Protein AF-A0A817M5Z5-F1 (afdb_monomer_lite)

pLDDT: mean 76.34, std 16.49, range [37.66, 98.06]

Structure (mmCIF, N/CA/C/O backbone):
data_AF-A0A817M5Z5-F1
#
_entry.id   AF-A0A817M5Z5-F1
#
loop_
_atom_site.group_PDB
_atom_site.id
_atom_site.type_symbol
_atom_site.label_atom_id
_atom_site.label_alt_id
_atom_site.label_comp_id
_atom_site.label_asym_id
_atom_site.label_entity_id
_atom_site.label_seq_id
_atom_site.pdbx_PDB_ins_code
_atom_site.Cartn_x
_atom_site.Cartn_y
_atom_site.Cartn_z
_atom_site.occupancy
_atom_site.B_iso_or_equiv
_atom_site.auth_seq_id
_atom_site.auth_comp_id
_atom_site.auth_asym_id
_atom_site.auth_atom_id
_atom_site.pdbx_PDB_model_num
ATOM 1 N N . ARG A 1 1 ? -30.442 0.282 46.470 1.00 46.88 1 ARG A N 1
ATOM 2 C CA . ARG A 1 1 ? -30.734 0.603 45.048 1.00 46.88 1 ARG A CA 1
ATOM 3 C C . ARG A 1 1 ? -30.190 -0.556 44.209 1.00 46.88 1 ARG A C 1
ATOM 5 O O . ARG A 1 1 ? -28.981 -0.644 44.046 1.00 46.88 1 ARG A O 1
ATOM 12 N N . LEU A 1 2 ? -31.039 -1.507 43.809 1.00 37.66 2 LEU A N 1
ATOM 13 C CA . LEU A 1 2 ? -30.636 -2.674 43.011 1.00 37.66 2 LEU A CA 1
ATOM 14 C C . LEU A 1 2 ? -30.175 -2.191 41.628 1.00 37.66 2 LEU A C 1
ATOM 16 O O . LEU A 1 2 ? -30.988 -1.709 40.842 1.00 37.66 2 LEU A O 1
ATOM 20 N N . ARG A 1 3 ? -28.869 -2.262 41.347 1.00 48.88 3 ARG A N 1
ATOM 21 C CA . ARG A 1 3 ? -28.352 -2.073 39.987 1.00 48.88 3 ARG A CA 1
ATOM 22 C C . ARG A 1 3 ? -28.732 -3.321 39.191 1.00 48.88 3 ARG A C 1
ATOM 24 O O . ARG A 1 3 ? -28.234 -4.402 39.485 1.00 48.88 3 ARG A O 1
ATOM 31 N N . ARG A 1 4 ? -29.630 -3.183 38.211 1.00 51.34 4 ARG A N 1
ATOM 32 C CA . ARG A 1 4 ? -29.851 -4.226 37.199 1.00 51.34 4 ARG A CA 1
ATOM 33 C C . ARG A 1 4 ? -28.530 -4.433 36.456 1.00 51.34 4 ARG A C 1
ATOM 35 O O . ARG A 1 4 ? -28.066 -3.508 35.796 1.00 51.34 4 ARG A O 1
ATOM 42 N N . GLN A 1 5 ? -27.931 -5.617 36.573 1.00 50.34 5 GLN A N 1
ATOM 43 C CA . GLN A 1 5 ? -26.880 -6.033 35.650 1.00 50.34 5 GLN A CA 1
ATOM 44 C C . GLN A 1 5 ? -27.529 -6.292 34.293 1.00 50.34 5 GLN A C 1
ATOM 46 O O . GLN A 1 5 ? -28.352 -7.192 34.146 1.00 50.34 5 GLN A O 1
ATOM 51 N N . VAL A 1 6 ? -27.196 -5.456 33.317 1.00 56.53 6 VAL A N 1
ATOM 52 C CA . VAL A 1 6 ? -27.551 -5.680 31.918 1.00 56.53 6 VAL A CA 1
ATOM 53 C C . VAL A 1 6 ? -26.388 -6.459 31.308 1.00 56.53 6 VAL A C 1
ATOM 55 O O . VAL A 1 6 ? -25.258 -5.982 31.342 1.00 56.53 6 VAL A O 1
ATOM 58 N N . SER A 1 7 ? -26.640 -7.670 30.807 1.00 59.28 7 SER A N 1
ATOM 59 C CA . SER A 1 7 ? -25.596 -8.554 30.262 1.00 59.28 7 SER A CA 1
ATOM 60 C C . SER A 1 7 ? -25.058 -8.095 28.903 1.00 59.28 7 SER A C 1
ATOM 62 O O . SER A 1 7 ? -23.945 -8.456 28.534 1.00 59.28 7 SER A O 1
ATOM 64 N N . SER A 1 8 ? -25.823 -7.291 28.155 1.00 57.22 8 SER A N 1
ATOM 65 C CA . SER A 1 8 ? -25.361 -6.626 26.933 1.00 57.22 8 SER A CA 1
ATOM 66 C C . SER A 1 8 ? -26.177 -5.364 26.642 1.00 57.22 8 SER A C 1
ATOM 68 O O . SER A 1 8 ? -27.396 -5.349 26.809 1.00 57.22 8 SER A O 1
ATOM 70 N N . ILE A 1 9 ? -25.505 -4.299 26.202 1.00 62.78 9 ILE A N 1
ATOM 71 C CA . ILE A 1 9 ? -26.133 -3.065 25.717 1.00 62.78 9 ILE A CA 1
ATOM 72 C C . ILE A 1 9 ? -25.816 -2.967 24.227 1.00 62.78 9 ILE A C 1
ATOM 74 O O . ILE A 1 9 ? -24.649 -2.948 23.844 1.00 62.78 9 ILE A O 1
ATOM 78 N N . ARG A 1 10 ? -26.853 -2.913 23.386 1.00 64.00 10 ARG A N 1
ATOM 79 C CA . ARG A 1 10 ? -26.709 -2.583 21.965 1.00 64.00 10 ARG A CA 1
ATOM 80 C C . ARG A 1 10 ? -27.027 -1.106 21.783 1.00 64.00 10 ARG A C 1
ATOM 82 O O . ARG A 1 10 ? -28.152 -0.689 22.043 1.00 64.00 10 ARG A O 1
ATOM 89 N N . LEU A 1 11 ? -26.037 -0.337 21.347 1.00 62.75 11 LEU A N 1
ATOM 90 C CA . LEU A 1 11 ? -26.212 1.051 20.942 1.00 62.75 11 LEU A CA 1
ATOM 91 C C . LEU A 1 11 ? -26.275 1.092 19.416 1.00 62.75 11 LEU A C 1
ATOM 93 O O . LEU A 1 11 ? -25.299 0.738 18.759 1.00 62.75 11 LEU A O 1
ATOM 97 N N . ASN A 1 12 ? -27.418 1.502 18.870 1.00 67.00 12 ASN A N 1
ATOM 98 C CA . ASN A 1 12 ? -27.540 1.816 17.452 1.00 67.00 12 ASN A CA 1
ATOM 99 C C . ASN A 1 12 ? -27.464 3.337 17.297 1.00 67.00 12 ASN A C 1
ATOM 101 O O . ASN A 1 12 ? -28.313 4.041 17.844 1.00 67.00 12 ASN A O 1
ATOM 105 N N . ILE A 1 13 ? -26.436 3.831 16.608 1.00 65.69 13 ILE A N 1
ATOM 106 C CA . ILE A 1 13 ? -26.298 5.251 16.279 1.00 65.69 13 ILE A CA 1
ATOM 107 C C . ILE A 1 13 ? -26.567 5.373 14.793 1.00 65.69 13 ILE A C 1
ATOM 109 O O . ILE A 1 13 ? -25.792 4.879 13.980 1.00 65.69 13 ILE A O 1
ATOM 113 N N . GLU A 1 14 ? -27.663 6.035 14.456 1.00 68.31 14 GLU A N 1
ATOM 114 C CA . GLU A 1 14 ? -28.016 6.300 13.077 1.00 68.31 14 GLU A CA 1
ATOM 115 C C . GLU A 1 14 ? -27.810 7.784 12.773 1.00 68.31 14 GLU A C 1
ATOM 117 O O . GLU A 1 14 ? -28.387 8.647 13.434 1.00 68.31 14 GLU A O 1
ATOM 122 N N . LEU A 1 15 ? -26.962 8.076 11.788 1.00 65.81 15 LEU A N 1
ATOM 123 C CA . LEU A 1 15 ? -26.730 9.430 11.294 1.00 65.81 15 LEU A CA 1
ATOM 124 C C . LEU A 1 15 ? -27.515 9.583 9.988 1.00 65.81 15 LEU A C 1
ATOM 126 O O . LEU A 1 15 ? -27.155 8.978 8.980 1.00 65.81 15 LEU A O 1
ATOM 130 N N . ARG A 1 16 ? -28.605 10.356 10.010 1.00 61.72 16 ARG A N 1
ATOM 131 C CA . ARG A 1 16 ? -29.420 10.666 8.824 1.00 61.72 16 ARG A CA 1
ATOM 132 C C . ARG A 1 16 ? -29.384 12.160 8.534 1.00 61.72 16 ARG A C 1
ATOM 134 O O . ARG A 1 16 ? -29.329 12.963 9.462 1.00 61.72 16 ARG A O 1
ATOM 141 N N . ASP A 1 17 ? -29.486 12.508 7.256 1.00 59.81 17 ASP A N 1
ATOM 142 C CA . ASP A 1 17 ? -30.021 13.811 6.863 1.00 59.81 17 ASP A CA 1
ATOM 143 C C . ASP A 1 17 ? -31.552 13.721 6.991 1.00 59.81 17 ASP A C 1
ATOM 145 O O . ASP A 1 17 ? -32.159 12.758 6.507 1.00 59.81 17 ASP A O 1
ATOM 149 N N . GLU A 1 18 ? -32.188 14.632 7.727 1.00 50.38 18 GLU A N 1
ATOM 150 C CA . GLU A 1 18 ? -33.638 14.555 7.934 1.00 50.38 18 GLU A CA 1
ATOM 151 C C . GLU A 1 18 ? -34.394 14.800 6.611 1.00 50.38 18 GLU A C 1
ATOM 153 O O . GLU A 1 18 ? -34.016 15.679 5.829 1.00 50.38 18 GLU A O 1
ATOM 158 N N . PRO A 1 19 ? -35.491 14.065 6.335 1.00 43.16 19 PRO A N 1
ATOM 159 C CA . PRO A 1 19 ? -36.305 14.312 5.151 1.00 43.16 19 PRO A CA 1
ATOM 160 C C . PRO A 1 19 ? -36.926 15.714 5.218 1.00 43.16 19 PRO A C 1
ATOM 162 O O . PRO A 1 19 ? -37.715 16.032 6.108 1.00 43.16 19 PRO A O 1
ATOM 165 N N . ARG A 1 20 ? -36.565 16.567 4.253 1.00 55.12 20 ARG A N 1
ATOM 166 C CA . ARG A 1 20 ? -37.012 17.964 4.182 1.00 55.12 20 ARG A CA 1
ATOM 167 C C . ARG A 1 20 ? -38.493 18.055 3.826 1.00 55.12 20 ARG A C 1
ATOM 169 O O . ARG A 1 20 ? -38.925 17.523 2.808 1.00 55.12 20 ARG A O 1
ATOM 176 N N . THR A 1 21 ? -39.250 18.819 4.607 1.00 46.00 21 THR A N 1
ATOM 177 C CA . THR A 1 21 ? -40.652 19.157 4.308 1.00 46.00 21 THR A CA 1
ATOM 178 C C . THR A 1 21 ? -40.819 20.510 3.604 1.00 46.00 21 THR A C 1
ATOM 180 O O . THR A 1 21 ? -41.930 20.841 3.198 1.00 46.00 21 THR A O 1
ATOM 183 N N . SER A 1 22 ? -39.753 21.295 3.396 1.00 47.03 22 SER A N 1
ATOM 184 C CA . SER A 1 22 ? -39.837 22.572 2.673 1.00 47.03 22 SER A CA 1
ATOM 185 C C . SER A 1 22 ? -38.520 22.982 1.999 1.00 47.03 22 SER A C 1
ATOM 187 O O . SER A 1 22 ? -37.420 22.756 2.500 1.00 47.03 22 SER A O 1
ATOM 189 N N . SER A 1 23 ? -38.643 23.585 0.817 1.00 49.09 23 SER A N 1
ATOM 190 C CA . SER A 1 23 ? -37.566 23.890 -0.133 1.00 49.09 23 SER A CA 1
ATOM 191 C C . SER A 1 23 ? -36.767 25.169 0.171 1.00 49.09 23 SER A C 1
ATOM 193 O O . SER A 1 23 ? -36.139 25.710 -0.736 1.00 49.09 23 SER A O 1
ATOM 195 N N . THR A 1 24 ? -36.800 25.701 1.399 1.00 46.78 24 THR A N 1
ATOM 196 C CA . THR A 1 24 ? -36.289 27.059 1.693 1.00 46.78 24 THR A CA 1
ATOM 197 C C . THR A 1 24 ? -35.218 27.165 2.784 1.00 46.78 24 THR A C 1
ATOM 199 O O . THR A 1 24 ? -34.756 28.272 3.049 1.00 46.78 24 THR A O 1
ATOM 202 N N . SER A 1 25 ? -34.734 26.070 3.379 1.00 46.16 25 SER A N 1
ATOM 203 C CA . SER A 1 25 ? -33.581 26.130 4.293 1.00 46.16 25 SER A CA 1
ATOM 204 C C . SER A 1 25 ? -32.257 25.882 3.551 1.00 46.16 25 SER A C 1
ATOM 206 O O . SER A 1 25 ? -31.923 24.767 3.149 1.00 46.16 25 SER A O 1
ATOM 208 N N . SER A 1 26 ? -31.459 26.941 3.381 1.00 45.41 26 SER A N 1
ATOM 209 C CA . SER A 1 26 ? -30.106 26.886 2.796 1.00 45.41 26 SER A CA 1
ATOM 210 C C . SER A 1 26 ? -29.028 26.343 3.752 1.00 45.41 26 SER A C 1
ATOM 212 O O . SER A 1 26 ? -27.854 26.323 3.400 1.00 45.41 26 SER A O 1
ATOM 214 N N . GLY A 1 27 ? -29.403 25.879 4.948 1.00 50.03 27 GLY A N 1
ATOM 215 C CA . GLY A 1 27 ? -28.490 25.392 5.989 1.00 50.03 27 GLY A CA 1
ATOM 216 C C . GLY A 1 27 ? -28.560 23.881 6.203 1.00 50.03 27 GLY A C 1
ATOM 217 O O . GLY A 1 27 ? -28.777 23.440 7.326 1.00 50.03 27 GLY A O 1
ATOM 218 N N . GLY A 1 28 ? -28.452 23.086 5.135 1.00 51.12 28 GLY A N 1
ATOM 219 C CA . GLY A 1 28 ? -28.337 21.630 5.273 1.00 51.12 28 GLY A CA 1
ATOM 220 C C . GLY A 1 28 ? -27.013 21.242 5.924 1.00 51.12 28 GLY A C 1
ATOM 221 O O . GLY A 1 28 ? -25.997 21.897 5.683 1.00 51.12 28 GLY A O 1
ATOM 222 N N . VAL A 1 29 ? -27.008 20.166 6.712 1.00 57.09 29 VAL A N 1
ATOM 223 C CA . VAL A 1 29 ? -25.746 19.517 7.063 1.00 57.09 29 VAL A CA 1
ATOM 224 C C . VAL A 1 29 ? -25.160 18.985 5.757 1.00 57.09 29 VAL A C 1
ATOM 226 O O . VAL A 1 29 ? -25.726 18.087 5.142 1.00 57.09 29 VAL A O 1
ATOM 229 N N . LEU A 1 30 ? -24.063 19.584 5.291 1.00 68.38 30 LEU A N 1
ATOM 230 C CA . LEU A 1 30 ? -23.356 19.111 4.102 1.00 68.38 30 LEU A CA 1
ATOM 231 C C . LEU A 1 30 ? -23.035 17.623 4.288 1.00 68.38 30 LEU A C 1
ATOM 233 O O . LEU A 1 30 ? -22.528 17.242 5.342 1.00 68.38 30 LEU A O 1
ATOM 237 N N . GLY A 1 31 ? -23.304 16.784 3.282 1.00 68.50 31 GLY A N 1
ATOM 238 C CA . GLY A 1 31 ? -22.998 15.346 3.342 1.00 68.50 31 GLY A CA 1
ATOM 239 C C . GLY A 1 31 ? -21.538 15.060 3.723 1.00 68.50 31 GLY A C 1
ATOM 240 O O . GLY A 1 31 ? -21.246 14.077 4.398 1.00 68.50 31 GLY A O 1
ATOM 241 N N . GLU A 1 32 ? -20.637 15.990 3.405 1.00 74.50 32 GLU A N 1
ATOM 242 C CA . GLU A 1 32 ? -19.244 15.997 3.847 1.00 74.50 32 GLU A CA 1
ATOM 243 C C . GLU A 1 32 ? -19.086 16.033 5.381 1.00 74.50 32 GLU A C 1
ATOM 245 O O . GLU A 1 32 ? -18.251 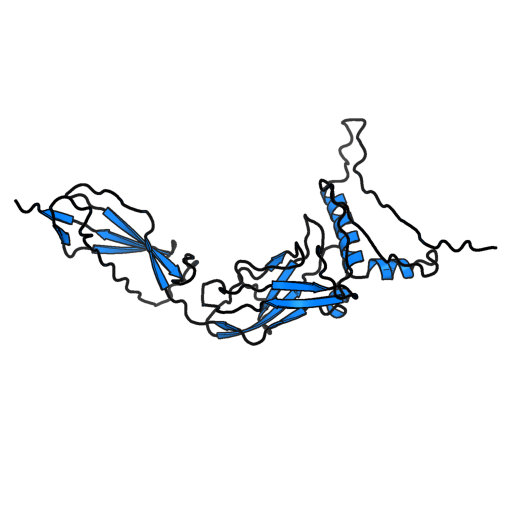15.318 5.929 1.00 74.50 32 GLU A O 1
ATOM 250 N N . LEU A 1 33 ? -19.907 16.803 6.107 1.00 80.50 33 LEU A N 1
ATOM 251 C CA . LEU A 1 33 ? -19.874 16.834 7.573 1.00 80.50 33 LEU A CA 1
ATOM 252 C C . LEU A 1 33 ? -20.294 15.484 8.163 1.00 80.50 33 LEU A C 1
ATOM 254 O O . LEU A 1 33 ? -19.641 14.996 9.084 1.00 80.50 33 LEU A O 1
ATOM 258 N N . LEU A 1 34 ? -21.353 14.868 7.628 1.00 78.12 34 LEU A N 1
ATOM 259 C CA . LEU A 1 34 ? -21.798 13.542 8.070 1.00 78.12 34 LEU A CA 1
ATOM 260 C C . LEU A 1 34 ? -20.736 12.474 7.783 1.00 78.12 34 LEU A C 1
ATOM 262 O O . LEU A 1 34 ? -20.446 11.662 8.662 1.00 78.12 34 LEU A O 1
ATOM 266 N N . SER A 1 35 ? -20.103 12.525 6.606 1.00 79.56 35 SER A N 1
ATOM 267 C CA . SER A 1 35 ? -18.986 11.643 6.245 1.00 79.56 35 SER A CA 1
ATOM 268 C C . SER A 1 35 ? -17.794 11.820 7.196 1.00 79.56 35 SER A C 1
ATOM 270 O O . SER A 1 35 ? -17.275 10.845 7.742 1.00 79.56 35 SER A O 1
ATOM 272 N N . ASN A 1 36 ? -17.429 13.063 7.525 1.00 84.00 36 ASN A N 1
ATOM 273 C CA . ASN A 1 36 ? -16.355 13.361 8.475 1.00 84.00 36 ASN A CA 1
ATOM 274 C C . ASN A 1 36 ? -16.664 12.877 9.903 1.00 84.00 36 ASN A C 1
ATOM 276 O O . ASN A 1 36 ? -15.773 12.365 10.587 1.00 84.00 36 ASN A O 1
ATOM 280 N N . ILE A 1 37 ? -17.914 12.998 10.363 1.00 84.62 37 ILE A N 1
ATOM 281 C CA . ILE A 1 37 ? -18.341 12.468 11.668 1.00 84.62 37 ILE A CA 1
ATOM 282 C C . ILE A 1 37 ? -18.259 10.938 11.672 1.00 84.62 37 ILE A C 1
ATOM 284 O O . ILE A 1 37 ? -17.679 10.368 12.599 1.00 84.62 37 ILE A O 1
ATOM 288 N N . ALA A 1 38 ? -18.794 10.277 10.642 1.00 84.69 38 ALA A N 1
ATOM 289 C CA . ALA A 1 38 ? -18.752 8.823 10.516 1.00 84.69 38 ALA A CA 1
ATOM 290 C C . ALA A 1 38 ? -17.306 8.304 10.497 1.00 84.69 38 ALA A C 1
ATOM 292 O O . ALA A 1 38 ? -16.957 7.429 11.291 1.00 84.69 38 ALA A O 1
ATOM 293 N N . SER A 1 39 ? -16.448 8.914 9.673 1.00 88.81 39 SER A N 1
ATOM 294 C CA . SER A 1 39 ? -15.012 8.627 9.603 1.00 88.81 39 SER A CA 1
ATOM 295 C C . SER A 1 39 ? -14.344 8.790 10.971 1.00 88.81 39 SER A C 1
ATOM 297 O O . SER A 1 39 ? -13.701 7.864 11.457 1.00 88.81 39 SER A O 1
ATOM 299 N N . SER A 1 40 ? -14.585 9.902 11.673 1.00 89.94 40 SER A N 1
ATOM 300 C CA . SER A 1 40 ? -14.031 10.141 13.014 1.00 89.94 40 SER A CA 1
ATOM 301 C C . SER A 1 40 ? -14.448 9.070 14.034 1.00 89.94 40 SER A C 1
ATOM 303 O O . SER A 1 40 ? -13.607 8.584 14.793 1.00 89.94 40 SER A O 1
ATOM 305 N N . ILE A 1 41 ? -15.720 8.652 14.047 1.00 89.06 41 ILE A N 1
ATOM 306 C CA . ILE A 1 41 ? -16.212 7.598 14.952 1.00 89.06 41 ILE A CA 1
ATOM 307 C C . ILE A 1 41 ? -15.561 6.250 14.621 1.00 89.06 41 ILE A C 1
ATOM 309 O O . ILE A 1 41 ? -15.042 5.586 15.523 1.00 89.06 41 ILE A O 1
ATOM 313 N N . ILE A 1 42 ? -15.556 5.863 13.341 1.00 91.38 42 ILE A N 1
ATOM 314 C CA . ILE A 1 42 ? -14.964 4.608 12.856 1.00 91.38 42 ILE A CA 1
ATOM 315 C C . ILE A 1 42 ? -13.473 4.561 13.201 1.00 91.38 42 ILE A C 1
ATOM 317 O O . ILE A 1 42 ? -13.017 3.613 13.842 1.00 91.38 42 ILE A O 1
ATOM 321 N N . ASN A 1 43 ? -12.729 5.619 12.882 1.00 93.06 43 ASN A N 1
ATOM 322 C CA . ASN A 1 43 ? -11.291 5.687 13.125 1.00 93.06 43 ASN A CA 1
ATOM 323 C C . ASN A 1 43 ? -10.973 5.674 14.632 1.00 93.06 43 ASN A C 1
ATOM 325 O O . ASN A 1 43 ? -10.046 4.992 15.072 1.00 93.06 43 ASN A O 1
ATOM 329 N N . ARG A 1 44 ? -11.763 6.360 15.472 1.00 91.56 44 ARG A N 1
ATOM 330 C CA . ARG A 1 44 ? -11.605 6.312 16.940 1.00 91.56 44 ARG A CA 1
ATOM 331 C C . ARG A 1 44 ? -11.893 4.935 17.524 1.00 91.56 44 ARG A C 1
ATOM 333 O O . ARG A 1 44 ? -11.242 4.547 18.491 1.00 91.56 44 ARG A O 1
ATOM 340 N N . TYR A 1 45 ? -12.856 4.204 16.967 1.00 91.75 45 TYR A N 1
ATOM 341 C CA . TYR A 1 45 ? -13.103 2.823 17.368 1.00 91.75 45 TYR A CA 1
ATOM 342 C C . TYR A 1 45 ? -11.928 1.922 16.976 1.00 91.75 45 TYR A C 1
ATOM 344 O O . TYR A 1 45 ? -11.394 1.219 17.830 1.00 91.75 45 TYR A O 1
ATOM 352 N N . GLN A 1 46 ? -11.482 1.987 15.717 1.00 92.31 46 GLN A N 1
ATOM 353 C CA . GLN A 1 46 ? -10.407 1.142 15.174 1.00 92.31 46 GLN A CA 1
ATOM 354 C C . GLN A 1 46 ? -9.044 1.379 15.848 1.00 92.31 46 GLN A C 1
ATOM 356 O O . GLN A 1 46 ? -8.157 0.530 15.780 1.00 92.31 46 GLN A O 1
ATOM 361 N N . THR A 1 47 ? -8.892 2.504 16.549 1.00 91.44 47 THR A N 1
ATOM 362 C CA . THR A 1 47 ? -7.691 2.878 17.313 1.00 91.44 47 THR A CA 1
ATOM 363 C C . THR A 1 47 ? -7.798 2.600 18.816 1.00 91.44 47 THR A C 1
ATOM 365 O O . THR A 1 47 ? -6.859 2.873 19.559 1.00 91.44 47 THR A O 1
ATOM 368 N N . GLY A 1 48 ? -8.943 2.125 19.320 1.00 89.31 48 GLY A N 1
ATOM 369 C CA . GLY A 1 48 ? -9.162 1.946 20.763 1.00 89.31 48 GLY A CA 1
ATOM 370 C C . GLY A 1 48 ? -9.434 3.250 21.538 1.00 89.31 48 GLY A C 1
ATOM 371 O O . GLY A 1 48 ? -9.703 3.230 22.746 1.00 89.31 48 GLY A O 1
ATOM 372 N N . GLN A 1 49 ? -9.372 4.410 20.873 1.00 89.94 49 GLN A N 1
ATOM 373 C CA . GLN A 1 49 ? -9.570 5.716 21.511 1.00 89.94 49 GLN A CA 1
ATOM 374 C C . GLN A 1 49 ? -11.015 5.928 21.945 1.00 89.94 49 GLN A C 1
ATOM 376 O O . GLN A 1 49 ? -11.255 6.547 22.982 1.00 89.94 49 GLN A O 1
ATOM 381 N N . LEU A 1 50 ? -11.977 5.396 21.188 1.00 89.19 50 LEU A N 1
ATOM 382 C CA . LEU A 1 50 ? -13.388 5.464 21.555 1.00 89.19 50 LEU A CA 1
ATOM 383 C C . LEU A 1 50 ? -13.643 4.719 22.869 1.00 89.19 50 LEU A C 1
ATOM 385 O O . LEU A 1 50 ? -14.306 5.248 23.752 1.00 89.19 50 LEU A O 1
ATOM 389 N N . GLN A 1 51 ? -13.071 3.527 23.027 1.00 87.94 51 GLN A N 1
ATOM 390 C CA . GLN A 1 51 ? -13.176 2.691 24.222 1.00 87.94 51 GLN A CA 1
ATOM 391 C C . GLN A 1 51 ? -12.523 3.380 25.421 1.00 87.94 51 GLN A C 1
ATOM 393 O O . GLN A 1 51 ? -13.090 3.397 26.513 1.00 87.94 51 GLN A O 1
ATOM 398 N N . THR A 1 52 ? -11.361 4.000 25.204 1.00 87.19 52 THR A N 1
ATOM 399 C CA . THR A 1 52 ? -10.655 4.776 26.232 1.00 87.19 52 THR A CA 1
ATOM 400 C C . THR A 1 52 ? -11.491 5.970 26.697 1.00 87.19 52 THR A C 1
ATOM 402 O O . THR A 1 52 ? -11.696 6.150 27.897 1.00 87.19 52 THR A O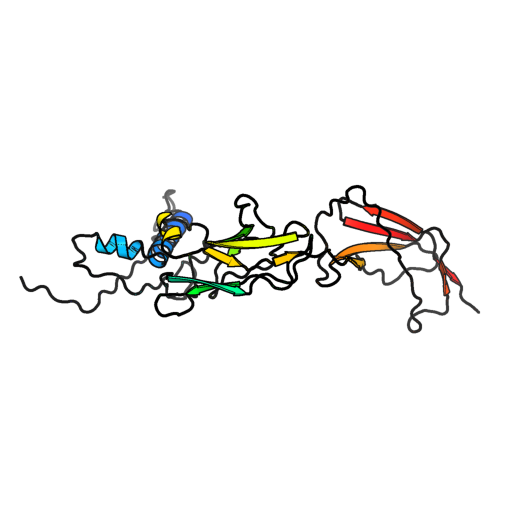 1
ATOM 405 N N . ALA A 1 53 ? -12.035 6.751 25.758 1.00 87.19 53 ALA A N 1
ATOM 406 C CA . ALA A 1 53 ? -12.910 7.880 26.066 1.00 87.19 53 ALA A CA 1
ATOM 407 C C . ALA A 1 53 ? -14.204 7.430 26.762 1.00 87.19 53 ALA A C 1
ATOM 409 O O . ALA A 1 53 ? -14.649 8.064 27.714 1.00 87.19 53 ALA A O 1
ATOM 410 N N . TRP A 1 54 ? -14.780 6.305 26.332 1.00 86.50 54 TRP A N 1
ATOM 411 C CA . TRP A 1 54 ? -15.986 5.726 26.919 1.00 86.50 54 TRP A CA 1
ATOM 412 C C . TRP A 1 54 ? -15.776 5.292 28.373 1.00 86.50 54 TRP A C 1
ATOM 414 O O . TRP A 1 54 ? -16.618 5.548 29.235 1.00 86.50 54 TRP A O 1
ATOM 424 N N . LYS A 1 55 ? -14.629 4.674 28.669 1.00 85.06 55 LYS A N 1
ATOM 425 C CA . LYS A 1 55 ? -14.262 4.269 30.030 1.00 85.06 55 LYS A CA 1
ATOM 426 C C . LYS A 1 55 ? -14.078 5.467 30.967 1.00 85.06 55 LYS A C 1
ATOM 428 O O . LYS A 1 55 ? -14.358 5.357 32.154 1.00 85.06 55 LYS A O 1
ATOM 433 N N . ALA A 1 56 ? -13.652 6.617 30.443 1.00 85.81 56 ALA A N 1
ATOM 434 C CA . ALA A 1 56 ? -13.498 7.843 31.227 1.00 85.81 56 ALA A CA 1
ATOM 435 C C . ALA A 1 56 ? -14.837 8.509 31.614 1.00 85.81 56 ALA A C 1
ATOM 437 O O . ALA A 1 56 ? -14.855 9.420 32.442 1.00 85.81 56 ALA A O 1
ATOM 438 N N . LEU A 1 57 ? -15.969 8.081 31.041 1.00 85.00 57 LEU A N 1
ATOM 439 C CA . LEU A 1 57 ? -17.285 8.604 31.400 1.00 85.00 57 LEU A CA 1
ATOM 440 C C . LEU A 1 57 ? -17.771 7.982 32.719 1.00 85.00 57 LEU A C 1
ATOM 442 O O . LEU A 1 57 ? -18.049 6.789 32.790 1.00 85.00 57 LEU A O 1
ATOM 446 N N . ASN A 1 58 ? -18.008 8.809 33.742 1.00 76.38 58 ASN A N 1
ATOM 447 C CA . ASN A 1 58 ? -18.485 8.377 35.072 1.00 76.38 58 ASN A CA 1
ATOM 448 C C . ASN A 1 58 ? -19.809 7.579 35.070 1.00 76.38 58 ASN A C 1
ATOM 450 O O . ASN A 1 58 ? -20.188 6.991 36.082 1.00 76.38 58 ASN A O 1
ATOM 454 N N . LEU A 1 59 ? -20.538 7.577 33.953 1.00 75.62 59 LEU A N 1
ATOM 455 C CA . LEU A 1 59 ? -21.850 6.947 33.805 1.00 75.62 59 LEU A CA 1
ATOM 456 C C . LEU A 1 59 ? -21.792 5.517 33.249 1.00 75.62 59 LEU A C 1
ATOM 458 O O . LEU A 1 59 ? -22.812 4.832 33.266 1.00 75.62 59 LEU A O 1
ATOM 462 N N . THR A 1 60 ? -20.639 5.057 32.755 1.00 70.25 60 THR A N 1
ATOM 463 C CA . THR A 1 60 ? -20.547 3.788 32.010 1.00 70.25 60 THR A CA 1
ATOM 464 C C . THR A 1 60 ? -20.252 2.585 32.898 1.00 70.25 60 THR A C 1
ATOM 466 O O . THR A 1 60 ? -20.451 1.453 32.467 1.00 70.25 60 THR A O 1
ATOM 469 N N . GLY A 1 61 ? -19.843 2.806 34.154 1.00 71.75 61 GLY A N 1
ATOM 470 C CA . GLY A 1 61 ? -19.597 1.731 35.121 1.00 71.75 61 GLY A CA 1
ATOM 471 C C . GLY A 1 61 ? -18.593 0.691 34.616 1.00 71.75 61 GLY A C 1
ATOM 472 O O . GLY A 1 61 ? -18.832 -0.498 34.796 1.00 71.75 61 GLY A O 1
ATOM 473 N N . ASP A 1 62 ? -17.534 1.148 33.936 1.00 74.06 62 ASP A N 1
ATOM 474 C CA . ASP A 1 62 ? -16.491 0.340 33.282 1.00 74.06 62 ASP A CA 1
ATOM 475 C C . ASP A 1 62 ? -16.950 -0.535 32.098 1.00 74.06 62 ASP A C 1
ATOM 477 O O . ASP A 1 62 ? -16.154 -1.294 31.542 1.00 74.06 62 ASP A O 1
ATOM 481 N N . ILE A 1 63 ? -18.204 -0.415 31.652 1.00 78.50 63 ILE A N 1
ATOM 482 C CA . ILE A 1 63 ? -18.689 -1.108 30.453 1.00 78.50 63 ILE A CA 1
ATOM 483 C C . ILE A 1 63 ? -18.085 -0.435 29.219 1.00 78.50 63 ILE A C 1
ATOM 485 O O . ILE A 1 63 ? -18.317 0.750 28.997 1.00 78.50 63 ILE A O 1
ATOM 489 N N . ILE A 1 64 ? -17.366 -1.198 28.392 1.00 81.25 64 ILE A N 1
ATOM 490 C CA . ILE A 1 64 ? -16.767 -0.732 27.133 1.00 81.25 64 ILE A CA 1
ATOM 491 C C . ILE A 1 64 ? -17.402 -1.429 25.919 1.00 81.25 64 ILE A C 1
ATOM 493 O O . ILE A 1 64 ? -17.786 -2.598 26.014 1.00 81.25 64 ILE A O 1
ATOM 497 N N . PRO A 1 65 ? -17.510 -0.752 24.762 1.00 78.50 65 PRO A N 1
ATOM 498 C CA . PRO A 1 65 ? -17.962 -1.393 23.533 1.00 78.50 65 PRO A CA 1
ATOM 499 C C . PRO A 1 65 ? -16.905 -2.389 23.026 1.00 78.50 65 PRO A C 1
ATOM 501 O O . PRO A 1 65 ? -15.770 -2.006 22.746 1.00 78.50 65 PRO A O 1
ATOM 504 N N . LEU A 1 66 ? -17.294 -3.664 22.905 1.00 81.25 66 LEU A N 1
ATOM 505 C CA . LEU A 1 66 ? -16.424 -4.766 22.453 1.00 81.25 66 LEU A CA 1
ATOM 506 C C . LEU A 1 66 ? -16.516 -5.043 20.944 1.00 81.25 66 LEU A C 1
ATOM 508 O O . LEU A 1 66 ? -15.625 -5.665 20.376 1.00 81.25 66 LEU A O 1
ATOM 512 N N . SER A 1 67 ? -17.605 -4.610 20.312 1.00 85.56 67 SER A N 1
ATOM 513 C CA . SER A 1 67 ? -17.888 -4.825 18.894 1.00 85.56 67 SER A CA 1
ATOM 514 C C . SER A 1 67 ? -18.649 -3.632 18.336 1.00 85.56 67 SER A C 1
ATOM 516 O O . SER A 1 67 ? -19.605 -3.171 18.967 1.00 85.56 67 SER A O 1
ATOM 518 N N . LEU A 1 68 ? -18.283 -3.182 17.141 1.00 86.75 68 LEU A N 1
ATOM 519 C CA . LEU A 1 68 ? -18.999 -2.147 16.411 1.00 86.75 68 LEU A CA 1
ATOM 520 C C . LEU A 1 68 ? -19.101 -2.565 14.948 1.00 86.75 68 LEU A C 1
ATOM 522 O O . LEU A 1 68 ? -18.111 -2.977 14.351 1.00 86.75 68 LEU A O 1
ATOM 526 N N . ASN A 1 69 ? -20.299 -2.440 14.388 1.00 88.00 69 ASN A N 1
ATOM 527 C CA . ASN A 1 69 ? -20.520 -2.566 12.956 1.00 88.00 69 ASN A CA 1
ATOM 528 C C . ASN A 1 69 ? -20.839 -1.176 12.415 1.00 88.00 69 ASN A C 1
ATOM 530 O O . ASN A 1 69 ? -21.583 -0.431 13.053 1.00 88.00 69 ASN 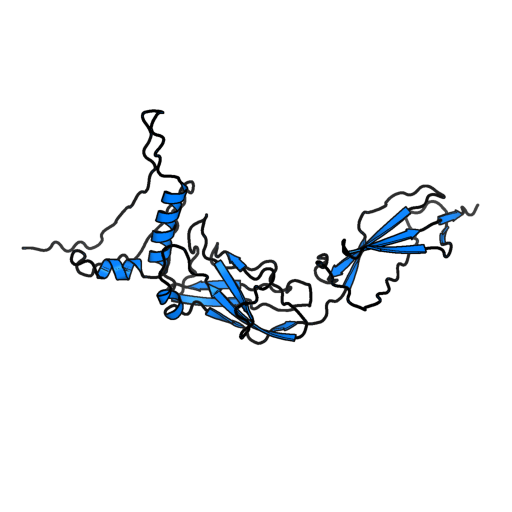A O 1
ATOM 534 N N . ALA A 1 70 ? -20.298 -0.846 11.251 1.00 85.19 70 ALA A N 1
ATOM 535 C CA . ALA A 1 70 ? -20.659 0.356 10.520 1.00 85.19 70 ALA A CA 1
ATOM 536 C C . ALA A 1 70 ? -21.447 -0.028 9.270 1.00 85.19 70 ALA A C 1
ATOM 538 O O . ALA A 1 70 ? -21.067 -0.945 8.545 1.00 85.19 70 ALA A O 1
ATOM 539 N N . GLN A 1 71 ? -22.534 0.692 9.029 1.00 85.38 71 GLN A N 1
ATOM 540 C CA . GLN A 1 71 ? -23.206 0.729 7.741 1.00 85.38 71 GLN A CA 1
ATOM 541 C C . GLN A 1 71 ? -23.015 2.144 7.201 1.00 85.38 71 GLN A C 1
ATOM 543 O O . GLN A 1 71 ? -23.422 3.110 7.848 1.00 85.38 71 GLN A O 1
ATOM 548 N N . GLU A 1 72 ? -22.321 2.273 6.076 1.00 77.12 72 GLU A N 1
ATOM 549 C CA . GLU A 1 72 ? -22.009 3.578 5.496 1.00 77.12 72 GLU A CA 1
ATOM 550 C C . GLU A 1 72 ? -23.139 4.086 4.595 1.00 77.12 72 GLU A C 1
ATOM 552 O O . GLU A 1 72 ? -23.924 3.287 4.078 1.00 77.12 72 GLU A O 1
ATOM 557 N N . PRO A 1 73 ? -23.253 5.412 4.392 1.00 69.19 73 PRO A N 1
ATOM 558 C CA . PRO A 1 73 ? -24.210 5.965 3.445 1.00 69.19 73 PRO A CA 1
ATOM 559 C C . PRO A 1 73 ? -24.055 5.309 2.071 1.00 69.19 73 PRO A C 1
ATOM 561 O O . PRO A 1 73 ? -22.941 5.136 1.585 1.00 69.19 73 PRO A O 1
ATOM 564 N N . PHE A 1 74 ? -25.179 4.955 1.446 1.00 67.69 74 PHE A N 1
ATOM 565 C CA . PHE A 1 74 ? -25.225 4.300 0.130 1.00 67.69 74 PHE A CA 1
ATOM 566 C C . PHE A 1 74 ? -24.613 2.886 0.074 1.00 67.69 74 PHE A C 1
ATOM 568 O O . PHE A 1 74 ? -24.584 2.287 -1.000 1.00 67.69 74 PHE A O 1
ATOM 575 N N . ASP A 1 75 ? -24.213 2.318 1.217 1.00 72.44 75 ASP A N 1
ATOM 576 C CA . ASP A 1 75 ? -23.805 0.923 1.370 1.00 72.44 75 ASP A CA 1
ATOM 577 C C . ASP A 1 75 ? -24.813 0.189 2.271 1.00 72.44 75 ASP A C 1
ATOM 579 O O . ASP A 1 75 ? -25.025 0.523 3.438 1.00 72.44 75 ASP A O 1
ATOM 583 N N . ASN A 1 76 ? -25.472 -0.837 1.731 1.00 76.38 76 ASN A N 1
ATOM 584 C CA . ASN A 1 76 ? -26.426 -1.647 2.498 1.00 76.38 76 ASN A CA 1
ATOM 585 C C . ASN A 1 76 ? -25.742 -2.748 3.324 1.00 76.38 76 ASN A C 1
ATOM 587 O O . ASN A 1 76 ? -26.416 -3.551 3.973 1.00 76.38 76 ASN A O 1
ATOM 591 N N . THR A 1 77 ? -24.411 -2.800 3.300 1.00 82.44 77 THR A N 1
ATOM 592 C CA . THR A 1 77 ? -23.621 -3.846 3.938 1.00 82.44 77 THR A CA 1
ATOM 593 C C . THR A 1 77 ? -23.167 -3.404 5.323 1.00 82.44 77 THR A C 1
ATOM 595 O O . THR A 1 77 ? -22.433 -2.431 5.490 1.00 82.44 77 THR A O 1
ATOM 598 N N . LEU A 1 78 ? -23.560 -4.164 6.346 1.00 86.06 78 LEU A N 1
ATOM 599 C CA . LEU A 1 78 ? -22.990 -4.024 7.684 1.00 86.06 78 LEU A CA 1
ATOM 600 C C . LEU A 1 78 ? -21.552 -4.550 7.682 1.00 86.06 78 LEU A C 1
ATOM 602 O O . LEU A 1 78 ? -21.318 -5.749 7.534 1.00 86.06 78 LEU A O 1
ATOM 606 N N . SER A 1 79 ? -20.598 -3.649 7.887 1.00 86.94 79 SER A N 1
ATOM 607 C CA . SER A 1 79 ? -19.174 -3.963 7.968 1.00 86.94 79 SER A CA 1
ATOM 608 C C . SER A 1 79 ? -18.733 -4.068 9.432 1.00 86.94 79 SER A C 1
ATOM 610 O O . SER A 1 79 ? -18.837 -3.074 10.159 1.00 86.94 79 SER A O 1
ATOM 612 N N . PRO A 1 80 ? -18.233 -5.225 9.901 1.00 90.00 80 PRO A N 1
ATOM 613 C CA . PRO A 1 80 ? -17.654 -5.324 11.235 1.00 90.00 80 PRO A CA 1
ATOM 614 C C . PRO A 1 80 ? -16.347 -4.534 11.311 1.00 90.00 80 PRO A C 1
ATOM 616 O O . PRO A 1 80 ? -15.498 -4.622 10.422 1.00 90.00 80 PRO A O 1
ATOM 619 N N . LEU A 1 81 ? -16.173 -3.768 12.386 1.00 91.56 81 LEU A N 1
ATOM 620 C CA . LEU A 1 81 ? -14.958 -3.003 12.642 1.00 91.56 81 LEU A CA 1
ATOM 621 C C . LEU A 1 81 ? -14.053 -3.751 13.625 1.00 91.56 81 LEU A C 1
ATOM 623 O O . LEU A 1 81 ? -14.513 -4.270 14.644 1.00 91.56 81 LEU A O 1
ATOM 627 N N . GLY A 1 82 ? -12.749 -3.746 13.347 1.00 91.69 82 GLY A N 1
ATOM 628 C CA . GLY A 1 82 ? -11.713 -4.295 14.226 1.00 91.69 82 GLY A CA 1
ATOM 629 C C . GLY A 1 82 ? -10.840 -3.200 14.835 1.00 91.69 82 GLY A C 1
ATOM 630 O O . GLY A 1 82 ? -10.610 -2.170 14.206 1.00 91.69 82 GLY A O 1
ATOM 631 N N . ILE A 1 83 ? -10.346 -3.421 16.054 1.00 91.88 83 ILE A N 1
ATOM 632 C CA . ILE A 1 83 ? -9.327 -2.561 16.670 1.00 91.88 83 ILE A CA 1
ATOM 633 C C . ILE A 1 83 ? -7.959 -3.074 16.234 1.00 91.88 83 ILE A C 1
ATOM 635 O O . ILE A 1 83 ? -7.671 -4.259 16.406 1.00 91.88 83 ILE A O 1
ATOM 639 N N . ILE A 1 84 ? -7.118 -2.199 15.686 1.00 92.00 84 ILE A N 1
ATOM 640 C CA . ILE A 1 84 ? -5.777 -2.586 15.245 1.00 92.00 84 ILE A CA 1
ATOM 641 C C . ILE A 1 84 ? -4.925 -2.928 16.466 1.00 92.00 84 ILE A C 1
ATOM 643 O O . ILE A 1 84 ? -4.777 -2.121 17.382 1.00 92.00 84 ILE A O 1
ATOM 647 N N . ASN A 1 85 ? -4.339 -4.121 16.441 1.00 90.25 85 ASN A N 1
ATOM 648 C CA . ASN A 1 85 ? -3.378 -4.582 17.437 1.00 90.25 85 ASN A CA 1
ATOM 649 C C . ASN A 1 85 ? -1.949 -4.593 16.881 1.00 90.25 85 ASN A C 1
ATOM 651 O O . ASN A 1 85 ? -1.010 -4.195 17.563 1.00 90.25 85 ASN A O 1
ATOM 655 N N . ARG A 1 86 ? -1.780 -5.054 15.637 1.00 90.75 86 ARG A N 1
ATOM 656 C CA . ARG A 1 86 ? -0.482 -5.081 14.952 1.00 90.75 86 ARG A CA 1
ATOM 657 C C . ARG A 1 86 ? -0.643 -4.994 13.443 1.00 90.75 86 ARG A C 1
ATOM 659 O O . ARG A 1 86 ? -1.680 -5.379 12.900 1.00 90.75 86 ARG A O 1
ATOM 666 N N . THR A 1 87 ? 0.420 -4.590 12.767 1.00 93.69 87 THR A N 1
ATOM 667 C CA . THR A 1 87 ? 0.520 -4.604 11.307 1.00 93.69 87 THR A CA 1
ATOM 668 C C . THR A 1 87 ? 1.682 -5.495 10.876 1.00 93.69 87 THR A C 1
ATOM 670 O O . THR A 1 87 ? 2.626 -5.728 11.632 1.00 93.69 87 THR A O 1
ATOM 673 N N . VAL A 1 88 ? 1.580 -6.076 9.683 1.00 95.19 88 VAL A N 1
ATOM 674 C CA . VAL A 1 88 ? 2.587 -6.989 9.132 1.00 95.19 88 VAL A CA 1
ATOM 675 C C . VAL A 1 88 ? 2.791 -6.674 7.661 1.00 95.19 88 VAL A C 1
ATOM 677 O O . VAL A 1 88 ? 1.825 -6.517 6.915 1.00 95.19 88 VAL A O 1
ATOM 680 N N . LEU A 1 89 ? 4.053 -6.632 7.243 1.00 96.88 89 LEU A N 1
ATOM 681 C CA . LEU A 1 89 ? 4.425 -6.670 5.838 1.00 96.88 89 LEU A CA 1
ATOM 682 C C . LEU A 1 89 ? 4.322 -8.120 5.350 1.00 96.88 89 LEU A C 1
ATOM 684 O O . LEU A 1 89 ? 5.178 -8.944 5.657 1.00 96.88 89 LEU A O 1
ATOM 688 N N . LEU A 1 90 ? 3.239 -8.439 4.644 1.00 96.62 90 LEU A N 1
ATOM 689 C CA . LEU A 1 90 ? 2.989 -9.782 4.123 1.00 96.62 90 LEU A CA 1
ATOM 690 C C . LEU A 1 90 ? 3.867 -10.079 2.905 1.00 96.62 90 LEU A C 1
ATOM 692 O O . LEU A 1 90 ? 4.353 -11.194 2.743 1.00 96.62 90 LEU A O 1
ATOM 696 N N . MET A 1 91 ? 4.064 -9.071 2.057 1.00 97.06 91 MET A N 1
ATOM 697 C CA . MET A 1 91 ? 4.882 -9.167 0.856 1.00 97.06 91 MET A CA 1
ATOM 698 C C . MET A 1 91 ? 5.823 -7.963 0.821 1.00 97.06 91 MET A C 1
ATOM 700 O O . MET A 1 91 ? 5.325 -6.839 0.760 1.00 97.06 91 MET A O 1
ATOM 704 N N . PRO A 1 92 ? 7.151 -8.148 0.921 1.00 95.94 92 PRO A N 1
ATOM 705 C CA . PRO A 1 92 ? 8.101 -7.059 0.740 1.00 95.94 92 PRO A CA 1
ATOM 706 C C . PRO A 1 92 ? 8.250 -6.701 -0.747 1.00 95.94 92 PRO A C 1
ATOM 708 O O . PRO A 1 92 ? 8.068 -7.568 -1.606 1.00 95.94 92 PRO A O 1
ATOM 711 N N . PRO A 1 93 ? 8.605 -5.445 -1.072 1.00 96.06 93 PRO A N 1
ATOM 712 C CA . PRO A 1 93 ? 8.932 -5.084 -2.443 1.00 96.06 93 PRO A CA 1
ATOM 713 C C . PRO A 1 93 ? 10.196 -5.828 -2.888 1.00 96.06 93 PRO A C 1
ATOM 715 O O . PRO A 1 93 ? 11.171 -5.916 -2.141 1.00 96.06 93 PRO A O 1
ATOM 718 N N . ALA A 1 94 ? 10.191 -6.354 -4.110 1.00 94.75 94 ALA A N 1
ATOM 719 C CA . ALA A 1 94 ? 11.340 -7.064 -4.668 1.00 94.75 94 ALA A CA 1
ATOM 720 C C . ALA A 1 94 ? 11.400 -6.948 -6.195 1.00 94.75 94 ALA A C 1
ATOM 722 O O . ALA A 1 94 ? 10.425 -6.568 -6.852 1.00 94.75 94 ALA A O 1
ATOM 723 N N . ASN A 1 95 ? 12.570 -7.286 -6.750 1.00 92.94 95 ASN A N 1
ATOM 724 C CA . ASN A 1 95 ? 12.911 -7.118 -8.167 1.00 92.94 95 ASN A CA 1
ATOM 725 C C . ASN A 1 95 ? 12.691 -5.673 -8.642 1.00 92.94 95 ASN A C 1
ATOM 727 O O . ASN A 1 95 ? 12.089 -5.426 -9.691 1.00 92.94 95 ASN A O 1
ATOM 731 N N . CYS A 1 96 ? 13.135 -4.723 -7.822 1.00 92.12 96 CYS A N 1
ATOM 732 C CA . CYS A 1 96 ? 13.051 -3.305 -8.117 1.00 92.12 96 CYS A CA 1
ATOM 733 C C . CYS A 1 96 ? 14.135 -2.913 -9.118 1.00 92.12 96 CYS A C 1
ATOM 735 O O . CYS A 1 96 ? 15.283 -3.350 -9.019 1.00 92.12 96 CYS A O 1
ATOM 737 N N . ARG A 1 97 ? 13.761 -2.065 -10.070 1.00 88.06 97 ARG A N 1
ATOM 738 C CA . ARG A 1 97 ? 14.670 -1.508 -11.065 1.00 88.06 97 ARG A CA 1
ATOM 739 C C . ARG A 1 97 ? 14.541 -0.004 -11.064 1.00 88.06 97 ARG A C 1
ATOM 741 O O . ARG A 1 97 ? 13.487 0.540 -10.737 1.00 88.06 97 ARG A O 1
ATOM 748 N N . GLU A 1 98 ? 15.62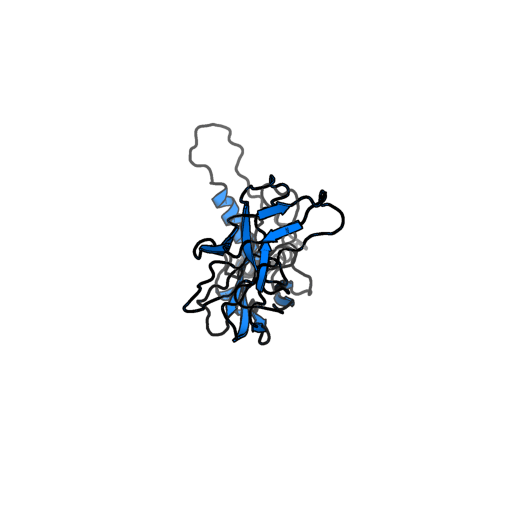5 0.661 -11.408 1.00 84.50 98 GLU A N 1
ATOM 749 C CA . GLU A 1 98 ? 15.599 2.101 -11.592 1.00 84.50 98 GLU A CA 1
ATOM 750 C C . GLU A 1 98 ? 14.512 2.494 -12.608 1.00 84.50 98 GLU A C 1
ATOM 752 O O . GLU A 1 98 ? 14.286 1.796 -13.594 1.00 84.50 98 GLU A O 1
ATOM 757 N N . GLN A 1 99 ? 13.802 3.596 -12.340 1.00 73.06 99 GLN A N 1
ATOM 758 C CA . GLN A 1 99 ? 12.747 4.148 -13.209 1.00 73.06 99 GLN A CA 1
ATOM 759 C C . GLN A 1 99 ? 11.569 3.200 -13.525 1.00 73.06 99 GLN A C 1
ATOM 761 O O . GLN A 1 99 ? 10.742 3.519 -14.379 1.00 73.06 99 GLN A O 1
ATOM 766 N N . SER A 1 100 ? 11.442 2.077 -12.814 1.00 83.25 100 SER A N 1
ATOM 767 C CA . SER A 1 100 ? 10.411 1.063 -13.043 1.00 83.25 100 SER A CA 1
ATOM 768 C C . SER A 1 100 ? 9.809 0.598 -11.710 1.00 83.25 100 SER A C 1
ATOM 770 O O . SER A 1 100 ? 10.525 0.497 -10.707 1.00 83.25 100 SER A O 1
ATOM 772 N N . PRO A 1 101 ? 8.496 0.319 -11.636 1.00 88.88 101 PRO A N 1
ATOM 773 C CA . PRO A 1 101 ? 7.908 -0.293 -10.451 1.00 88.88 101 PRO A CA 1
ATOM 774 C C . PRO A 1 101 ? 8.556 -1.641 -10.124 1.00 88.88 101 PRO A C 1
ATOM 776 O O . PRO A 1 101 ? 8.917 -2.415 -11.012 1.00 88.88 101 PRO A O 1
ATOM 779 N N . CYS A 1 102 ? 8.656 -1.960 -8.835 1.00 91.44 102 CYS A N 1
ATOM 780 C CA . CYS A 1 102 ? 9.073 -3.291 -8.404 1.00 91.44 102 CYS A CA 1
ATOM 781 C C . CYS A 1 102 ? 8.094 -4.345 -8.950 1.00 91.44 102 CYS A C 1
ATOM 783 O O . CYS A 1 102 ? 6.881 -4.145 -8.902 1.00 91.44 102 CYS A O 1
ATOM 785 N N . THR A 1 103 ? 8.573 -5.482 -9.467 1.00 91.94 103 THR A N 1
ATOM 786 C CA . THR A 1 103 ? 7.632 -6.490 -10.006 1.00 91.94 103 THR A CA 1
ATOM 787 C C . THR A 1 103 ? 6.855 -7.185 -8.894 1.00 91.94 103 THR A C 1
ATOM 789 O O . THR A 1 103 ? 5.720 -7.599 -9.102 1.00 91.94 103 THR A O 1
ATOM 792 N N . ILE A 1 104 ? 7.465 -7.320 -7.714 1.00 95.19 104 ILE A N 1
ATOM 793 C CA . ILE A 1 104 ? 6.775 -7.751 -6.502 1.00 95.19 104 ILE A CA 1
ATOM 794 C C . ILE A 1 104 ? 6.406 -6.489 -5.730 1.00 95.19 104 ILE A C 1
ATOM 796 O O . ILE A 1 104 ? 7.286 -5.739 -5.301 1.00 95.19 104 ILE A O 1
ATOM 800 N N . GLN A 1 105 ? 5.104 -6.242 -5.606 1.00 96.31 105 GLN A N 1
ATOM 801 C CA . GLN A 1 105 ? 4.563 -5.062 -4.946 1.00 96.31 105 GLN A CA 1
ATOM 802 C C . GLN A 1 105 ? 4.324 -5.317 -3.453 1.00 96.31 105 GLN A C 1
ATOM 804 O O . GLN A 1 105 ? 3.904 -6.416 -3.081 1.00 96.31 105 GLN A O 1
ATOM 809 N N . PRO A 1 106 ? 4.555 -4.315 -2.590 1.00 97.44 106 PRO A N 1
ATOM 810 C CA . PRO A 1 106 ? 4.352 -4.486 -1.167 1.00 97.44 106 PRO A CA 1
ATOM 811 C C . PRO A 1 106 ? 2.880 -4.708 -0.805 1.00 97.44 106 PRO A C 1
ATOM 813 O O . PRO A 1 106 ? 1.978 -4.094 -1.380 1.00 97.44 106 PRO A O 1
ATOM 816 N N . VAL A 1 107 ? 2.648 -5.565 0.191 1.00 98.06 107 VAL A N 1
ATOM 817 C CA . VAL A 1 107 ? 1.317 -5.834 0.754 1.00 98.06 107 VAL A CA 1
ATOM 818 C C . VAL A 1 107 ? 1.390 -5.804 2.270 1.00 98.06 107 VAL A C 1
ATOM 820 O O . VAL A 1 107 ? 2.200 -6.509 2.876 1.00 98.06 107 VAL A O 1
ATOM 823 N N . ILE A 1 108 ? 0.527 -5.000 2.884 1.00 97.81 108 ILE A N 1
ATOM 824 C CA . ILE A 1 108 ? 0.509 -4.778 4.330 1.00 97.81 108 ILE A CA 1
ATOM 825 C C . ILE A 1 108 ? -0.859 -5.151 4.874 1.00 97.81 108 ILE A C 1
ATOM 827 O O . ILE A 1 108 ? -1.881 -4.750 4.324 1.00 97.81 108 ILE A O 1
ATOM 831 N N . VAL A 1 109 ? -0.874 -5.895 5.974 1.00 97.19 109 VAL A N 1
ATOM 832 C CA . VAL A 1 109 ? -2.091 -6.416 6.602 1.00 97.19 109 VAL A CA 1
ATOM 833 C C . VAL A 1 109 ? -2.146 -5.969 8.056 1.00 97.19 109 VAL A C 1
ATOM 835 O O . VAL A 1 109 ? -1.131 -5.993 8.757 1.00 97.19 109 VAL A O 1
ATOM 838 N N . ALA A 1 110 ? -3.328 -5.568 8.520 1.00 95.50 110 ALA A N 1
ATOM 839 C CA . ALA A 1 110 ? -3.586 -5.241 9.915 1.00 95.50 110 ALA A CA 1
ATOM 840 C C . ALA A 1 110 ? -4.375 -6.367 10.592 1.00 95.50 110 ALA A C 1
ATOM 842 O O . ALA A 1 110 ? -5.335 -6.903 10.033 1.00 95.50 110 ALA A O 1
ATOM 843 N N . TYR A 1 111 ? -3.977 -6.697 11.817 1.00 94.38 111 TYR A N 1
ATOM 844 C CA . TYR A 1 111 ? -4.587 -7.746 12.623 1.00 94.38 111 TYR A CA 1
ATOM 845 C C . TYR A 1 111 ? -5.199 -7.179 13.899 1.00 94.38 111 TYR A C 1
ATOM 847 O O . TYR A 1 111 ? -4.645 -6.260 14.513 1.00 94.38 111 TYR A O 1
ATOM 855 N N . ASP A 1 112 ? -6.313 -7.775 14.317 1.00 92.56 112 ASP A N 1
ATOM 856 C CA . ASP A 1 112 ? -6.901 -7.547 15.633 1.00 92.56 112 ASP A CA 1
ATOM 857 C C . ASP A 1 112 ? -6.150 -8.320 16.741 1.00 92.56 112 ASP A C 1
ATOM 859 O O . ASP A 1 112 ? -5.139 -8.996 16.510 1.00 92.56 112 ASP A O 1
ATOM 863 N N . SER A 1 113 ? -6.619 -8.201 17.984 1.00 90.69 113 SER A N 1
ATOM 864 C CA . SER A 1 113 ? -6.035 -8.903 19.135 1.00 90.69 113 SER A CA 1
ATOM 865 C C . SER A 1 113 ? -6.262 -10.417 19.126 1.00 90.69 113 SER A C 1
ATOM 867 O O . SER A 1 113 ? -5.519 -11.138 19.789 1.00 90.69 113 SER A O 1
ATOM 869 N N . ALA A 1 114 ? -7.242 -10.906 18.365 1.00 93.00 114 ALA A N 1
ATOM 870 C CA . ALA A 1 114 ? -7.517 -12.327 18.177 1.00 93.00 114 ALA A CA 1
ATOM 871 C C . ALA A 1 114 ? -6.711 -12.939 17.012 1.00 93.00 114 ALA A C 1
ATOM 873 O O . ALA A 1 114 ? -6.745 -14.151 16.815 1.00 93.00 114 ALA A O 1
ATOM 874 N N . GLY A 1 115 ? -5.962 -12.122 16.265 1.00 92.94 115 GLY A N 1
ATOM 875 C CA . GLY A 1 115 ? -5.170 -12.557 15.119 1.00 92.94 115 GLY A CA 1
ATOM 876 C C . GLY A 1 115 ? -5.960 -12.643 13.812 1.00 92.94 115 GLY A C 1
ATOM 877 O O . GLY A 1 115 ? -5.441 -13.197 12.844 1.00 92.94 115 GLY A O 1
ATOM 878 N N . ASN A 1 116 ? -7.170 -12.083 13.746 1.00 95.75 116 ASN A N 1
ATOM 879 C CA . ASN A 1 116 ? -7.935 -12.003 12.505 1.00 95.75 116 ASN A CA 1
ATOM 880 C C . ASN A 1 116 ? -7.500 -10.794 11.678 1.00 95.75 116 ASN A C 1
ATOM 882 O O . ASN A 1 116 ? -7.175 -9.734 12.219 1.00 95.75 116 ASN A O 1
ATOM 886 N N . VAL A 1 117 ? -7.548 -10.942 10.355 1.00 96.19 117 VAL A N 1
ATOM 887 C CA . VAL A 1 117 ? -7.332 -9.833 9.423 1.00 96.19 117 VAL A CA 1
ATOM 888 C C . VAL A 1 117 ? -8.501 -8.859 9.510 1.00 96.19 117 VAL A C 1
ATOM 890 O O . VAL A 1 117 ? -9.656 -9.235 9.287 1.00 96.19 117 VAL A O 1
ATOM 893 N N . ILE A 1 118 ? -8.193 -7.592 9.778 1.00 95.31 118 ILE A N 1
ATOM 894 C CA . ILE A 1 118 ? -9.185 -6.522 9.758 1.00 95.31 118 ILE A CA 1
ATOM 895 C C . ILE A 1 118 ? -9.502 -6.216 8.299 1.00 95.31 118 ILE A C 1
ATOM 897 O O . ILE A 1 118 ? -8.642 -5.732 7.570 1.00 95.31 118 ILE A O 1
ATOM 901 N N . GLN A 1 119 ? -10.733 -6.498 7.875 1.00 93.88 119 GLN A N 1
ATOM 902 C CA . GLN A 1 119 ? -11.147 -6.379 6.471 1.00 93.88 119 GLN A CA 1
ATOM 903 C C . GLN A 1 119 ? -11.214 -4.930 5.980 1.00 93.88 119 GLN A C 1
ATOM 905 O O . GLN A 1 119 ? -11.009 -4.661 4.798 1.00 93.88 119 GLN A O 1
ATOM 910 N N . LYS A 1 120 ? -11.482 -3.988 6.884 1.00 91.75 120 LYS A N 1
ATOM 911 C CA . LYS A 1 120 ? -11.716 -2.587 6.547 1.00 91.75 120 LYS A CA 1
ATOM 912 C C . LYS A 1 120 ? -11.137 -1.665 7.608 1.00 91.75 120 LYS A C 1
ATOM 914 O O . LYS A 1 120 ? -11.395 -1.860 8.795 1.00 91.75 120 LYS A O 1
ATOM 919 N N . LEU A 1 121 ? -10.390 -0.656 7.163 1.00 93.31 121 LEU A N 1
ATOM 920 C CA . LEU A 1 121 ? -9.850 0.426 7.983 1.00 93.31 121 LEU A CA 1
ATOM 921 C C . LEU A 1 121 ? -10.260 1.766 7.375 1.00 93.31 121 LEU A C 1
ATOM 923 O O . LEU A 1 121 ? -9.965 2.032 6.212 1.00 93.31 121 LEU A O 1
ATOM 927 N N . GLY A 1 122 ? -10.931 2.602 8.164 1.00 92.75 122 GLY A N 1
ATOM 928 C CA . GLY A 1 122 ? -11.584 3.816 7.683 1.00 92.75 122 GLY A CA 1
ATOM 929 C C . GLY A 1 122 ? -12.925 3.570 7.001 1.00 92.75 122 GLY A C 1
ATOM 930 O O . GLY A 1 122 ? -13.490 2.475 7.060 1.00 92.75 122 GLY A O 1
ATOM 931 N N . THR A 1 123 ? -13.430 4.634 6.383 1.00 90.06 123 THR A N 1
ATOM 932 C CA . THR A 1 123 ? -14.646 4.605 5.556 1.00 90.06 123 THR A CA 1
ATOM 933 C C . THR A 1 123 ? -14.306 4.272 4.106 1.00 90.06 123 THR A C 1
ATOM 935 O O . THR A 1 123 ? -13.135 4.271 3.730 1.00 90.06 123 THR A O 1
ATOM 938 N N . ASN A 1 124 ? -15.312 4.007 3.275 1.00 86.75 124 ASN A N 1
ATOM 939 C CA . ASN A 1 124 ? -15.137 3.828 1.833 1.00 86.75 124 ASN A CA 1
ATOM 940 C C . ASN A 1 124 ? -14.569 5.101 1.173 1.00 86.75 124 ASN A C 1
ATOM 942 O O . ASN A 1 124 ? -13.704 5.001 0.307 1.00 86.75 124 ASN A O 1
ATOM 946 N N . ASP A 1 125 ? -15.004 6.282 1.627 1.00 85.94 125 ASP A N 1
ATOM 947 C CA . ASP A 1 125 ? -14.553 7.577 1.095 1.00 85.94 125 ASP A CA 1
ATOM 948 C C . ASP A 1 125 ? -13.225 8.051 1.707 1.00 85.94 125 ASP A C 1
ATOM 950 O O . ASP A 1 125 ? -12.477 8.809 1.088 1.00 85.94 125 ASP A O 1
ATOM 954 N N . GLN A 1 126 ? -12.923 7.623 2.936 1.00 89.94 126 GLN A N 1
ATOM 955 C CA . GLN A 1 126 ? -11.692 7.960 3.656 1.00 89.94 126 GLN A CA 1
ATOM 956 C C . GLN A 1 126 ? -11.055 6.684 4.232 1.00 89.94 126 GLN A C 1
ATOM 958 O O . GLN A 1 126 ? -11.057 6.491 5.458 1.00 89.94 126 GLN A O 1
ATOM 963 N N . PRO A 1 127 ? -10.531 5.788 3.371 1.00 93.75 127 PRO A N 1
ATOM 964 C CA . PRO A 1 127 ? -9.824 4.605 3.828 1.00 93.75 127 PRO A CA 1
ATOM 965 C C . PRO A 1 127 ? -8.513 5.014 4.491 1.00 93.75 127 PRO A C 1
ATOM 967 O O . PRO A 1 127 ? -7.913 6.043 4.163 1.00 93.75 127 PRO A O 1
ATOM 970 N N . TRP A 1 128 ? -8.025 4.187 5.410 1.00 94.88 128 TRP A N 1
ATOM 971 C CA . TRP A 1 128 ? -6.690 4.410 5.954 1.00 94.88 128 TRP A CA 1
ATOM 972 C C . TRP A 1 128 ? -5.652 4.240 4.854 1.00 94.88 128 TRP A C 1
ATOM 974 O O . TRP A 1 128 ? -5.768 3.363 3.999 1.00 94.88 128 TRP A O 1
ATOM 984 N N . GLN A 1 129 ? -4.616 5.066 4.899 1.00 95.25 129 GLN A N 1
ATOM 985 C CA . GLN A 1 129 ? -3.549 5.045 3.912 1.00 95.25 129 GLN A CA 1
ATOM 986 C C . GLN A 1 129 ? -2.252 4.590 4.559 1.00 95.25 129 GLN A C 1
ATOM 988 O O . GLN A 1 129 ? -1.975 4.917 5.713 1.00 95.25 129 GLN A O 1
ATOM 993 N N . VAL A 1 130 ? -1.444 3.857 3.804 1.00 94.81 130 VAL A N 1
ATOM 994 C CA . VAL A 1 130 ? -0.100 3.459 4.210 1.00 94.81 130 VAL A CA 1
ATOM 995 C C . VAL A 1 130 ? 0.903 4.098 3.275 1.00 94.81 130 VAL A C 1
ATOM 997 O O . VAL A 1 130 ? 0.777 3.972 2.060 1.00 94.81 130 VAL A O 1
ATOM 1000 N N . GLN A 1 131 ? 1.898 4.766 3.849 1.00 94.12 131 GLN A N 1
ATOM 1001 C CA . GLN A 1 131 ? 2.975 5.413 3.118 1.00 94.12 131 GLN A CA 1
ATOM 1002 C C . GLN A 1 131 ? 4.282 4.643 3.302 1.00 94.12 131 GLN A C 1
ATOM 1004 O O . GLN A 1 131 ? 4.684 4.370 4.431 1.00 94.12 131 GLN A O 1
ATOM 1009 N N . GLY A 1 132 ? 4.950 4.318 2.198 1.00 93.69 132 GLY A N 1
ATOM 1010 C CA . GLY A 1 132 ? 6.318 3.811 2.181 1.00 93.69 132 GLY A CA 1
ATOM 1011 C C . GLY A 1 132 ? 7.330 4.951 2.062 1.00 93.69 132 GLY A C 1
ATOM 1012 O O . GLY A 1 132 ? 7.216 5.792 1.169 1.00 93.69 132 GLY A O 1
ATOM 1013 N N . THR A 1 133 ? 8.333 4.961 2.935 1.00 92.94 133 THR A N 1
ATOM 1014 C CA . THR A 1 133 ? 9.462 5.902 2.918 1.00 92.94 133 THR A CA 1
ATOM 1015 C C . THR A 1 133 ? 10.782 5.152 3.067 1.00 92.94 133 THR A C 1
ATOM 1017 O O . THR A 1 133 ? 10.832 4.049 3.610 1.00 92.94 133 THR A O 1
ATOM 1020 N N . VAL A 1 134 ? 11.875 5.732 2.573 1.00 92.31 134 VAL A N 1
ATOM 1021 C CA . VAL A 1 134 ? 13.219 5.187 2.806 1.00 92.31 134 VAL A CA 1
ATOM 1022 C C . VAL A 1 134 ? 13.650 5.531 4.233 1.00 92.31 134 VAL A C 1
ATOM 1024 O O . VAL A 1 134 ? 13.513 6.675 4.676 1.00 92.31 134 VAL A O 1
ATOM 1027 N N . ILE A 1 135 ? 14.185 4.551 4.967 1.00 90.75 135 ILE A N 1
ATOM 1028 C CA . ILE A 1 135 ? 14.707 4.778 6.321 1.00 90.75 135 ILE A CA 1
ATOM 1029 C C . ILE A 1 135 ? 15.835 5.815 6.264 1.00 90.75 135 ILE A C 1
ATOM 1031 O O . ILE A 1 135 ? 16.761 5.713 5.465 1.00 90.75 135 ILE A O 1
ATOM 1035 N N . GLY A 1 136 ? 15.745 6.834 7.122 1.00 85.25 136 GLY A N 1
ATOM 1036 C CA . GLY A 1 136 ? 16.667 7.975 7.128 1.00 85.25 136 GLY A CA 1
ATOM 1037 C C . GLY A 1 136 ? 16.309 9.087 6.132 1.00 85.25 136 GLY A C 1
ATOM 1038 O O . GLY A 1 136 ? 16.952 10.132 6.147 1.00 85.25 136 GLY A O 1
ATOM 1039 N N . GLN A 1 137 ? 15.268 8.904 5.311 1.00 84.31 137 GLN A N 1
ATOM 1040 C CA . GLN A 1 137 ? 14.794 9.867 4.308 1.00 84.31 137 GLN A CA 1
ATOM 1041 C C . GLN A 1 137 ? 13.262 10.014 4.371 1.00 84.31 137 GLN A C 1
ATOM 1043 O O . GLN A 1 137 ? 12.544 9.829 3.390 1.00 84.31 137 GLN A O 1
ATOM 1048 N N . SER A 1 138 ? 12.741 10.364 5.549 1.00 71.62 138 SER A N 1
ATOM 1049 C CA . SER A 1 138 ? 11.295 10.419 5.820 1.00 71.62 138 SER A CA 1
ATOM 1050 C C . SER A 1 138 ? 10.523 11.478 5.022 1.00 71.62 138 SER A C 1
ATOM 1052 O O . SER A 1 138 ? 9.302 11.397 4.934 1.00 71.62 138 SER A O 1
ATOM 1054 N N . THR A 1 139 ? 11.206 12.466 4.436 1.00 73.44 139 THR A N 1
ATOM 1055 C CA . THR A 1 139 ? 10.588 13.516 3.608 1.00 73.44 139 THR A CA 1
ATOM 1056 C C . THR A 1 139 ? 10.463 13.132 2.135 1.00 73.44 139 THR A C 1
ATOM 1058 O O . THR A 1 139 ? 9.770 13.822 1.386 1.00 73.44 139 THR A O 1
ATOM 1061 N N . GLN A 1 140 ? 11.110 12.048 1.699 1.00 76.62 140 GLN A N 1
ATOM 1062 C CA . GLN A 1 140 ? 11.034 11.603 0.315 1.00 76.62 140 GLN A CA 1
ATOM 1063 C C . GLN A 1 140 ? 9.778 10.757 0.107 1.00 76.62 140 GLN A C 1
ATOM 1065 O O . GLN A 1 140 ? 9.684 9.620 0.567 1.00 76.62 140 GLN A O 1
ATOM 1070 N N . ILE A 1 141 ? 8.812 11.314 -0.622 1.00 71.00 141 ILE A N 1
ATOM 1071 C CA . ILE A 1 141 ? 7.653 10.555 -1.089 1.00 71.00 141 ILE A CA 1
ATOM 1072 C C . ILE A 1 141 ? 8.111 9.674 -2.250 1.00 71.00 141 ILE A C 1
ATOM 1074 O O . ILE A 1 141 ? 8.574 10.174 -3.276 1.00 71.00 141 ILE A O 1
ATOM 1078 N N . LEU A 1 142 ? 7.990 8.360 -2.077 1.00 86.62 142 LEU A N 1
ATOM 1079 C CA . LEU A 1 142 ? 8.277 7.391 -3.128 1.00 86.62 142 LEU A CA 1
ATOM 1080 C C . LEU A 1 142 ? 7.162 7.390 -4.181 1.00 86.62 142 LEU A C 1
ATOM 1082 O O . LEU A 1 142 ? 5.981 7.561 -3.859 1.00 86.62 142 LEU A O 1
ATOM 1086 N N . TYR A 1 143 ? 7.524 7.177 -5.445 1.00 84.94 143 TYR A N 1
ATOM 1087 C CA . TYR A 1 143 ? 6.540 7.007 -6.513 1.00 84.94 143 TYR A CA 1
ATOM 1088 C C . TYR A 1 143 ? 5.719 5.741 -6.267 1.00 84.94 143 TYR A C 1
ATOM 1090 O O . TYR A 1 143 ? 6.253 4.696 -5.893 1.00 84.94 143 TYR A O 1
ATOM 1098 N N . GLY A 1 144 ? 4.395 5.869 -6.396 1.00 89.69 144 GLY A N 1
ATOM 1099 C CA . GLY A 1 144 ? 3.468 4.809 -5.996 1.00 89.69 144 GLY A CA 1
ATOM 1100 C C . GLY A 1 144 ? 3.598 4.419 -4.520 1.00 89.69 144 GLY A C 1
ATOM 1101 O O . GLY A 1 144 ? 3.175 3.335 -4.147 1.00 89.69 144 GLY A O 1
ATOM 1102 N N . GLY A 1 145 ? 4.194 5.276 -3.683 1.00 91.81 145 GLY A N 1
ATOM 1103 C CA . GLY A 1 145 ? 4.522 5.018 -2.283 1.00 91.81 145 GLY A CA 1
ATOM 1104 C C . GLY A 1 145 ? 3.358 5.166 -1.311 1.00 91.81 145 GLY A C 1
ATOM 1105 O O . GLY A 1 145 ? 3.604 5.210 -0.110 1.00 91.81 145 GLY A O 1
ATOM 1106 N N . ILE A 1 146 ? 2.115 5.255 -1.790 1.00 95.06 146 ILE A N 1
ATOM 1107 C CA . ILE A 1 146 ? 0.911 5.327 -0.956 1.00 95.06 146 ILE A CA 1
ATOM 1108 C C . ILE A 1 146 ? -0.093 4.281 -1.441 1.00 95.06 146 ILE A C 1
ATOM 1110 O O . ILE A 1 146 ? -0.380 4.207 -2.636 1.00 95.06 146 ILE A O 1
ATOM 1114 N N . ALA A 1 147 ? -0.652 3.511 -0.510 1.00 96.50 147 ALA A N 1
ATOM 1115 C CA . ALA A 1 147 ? -1.722 2.555 -0.774 1.00 96.50 147 ALA A CA 1
ATOM 1116 C C . ALA A 1 147 ? -2.886 2.744 0.204 1.00 96.50 147 ALA A C 1
ATOM 1118 O O . ALA A 1 147 ? -2.678 2.981 1.394 1.00 96.50 147 ALA A O 1
ATOM 1119 N N . ASN A 1 148 ? -4.113 2.600 -0.298 1.00 96.88 148 ASN A N 1
ATOM 1120 C CA . ASN A 1 148 ? -5.317 2.590 0.527 1.00 96.88 148 ASN A CA 1
ATOM 1121 C C . ASN A 1 148 ? -5.536 1.187 1.102 1.00 96.88 148 ASN A C 1
ATOM 1123 O O . ASN A 1 148 ? -5.364 0.187 0.404 1.00 96.88 148 ASN A O 1
ATOM 1127 N N . TYR A 1 149 ? -5.953 1.116 2.360 1.00 96.44 149 TYR A N 1
ATOM 1128 C CA . TYR A 1 149 ? -6.293 -0.133 3.018 1.00 96.44 149 TYR A CA 1
ATOM 1129 C C . TYR A 1 149 ? -7.742 -0.517 2.711 1.00 96.44 149 TYR A C 1
ATOM 1131 O O . TYR A 1 149 ? -8.681 0.182 3.089 1.00 96.44 149 TYR A O 1
ATOM 1139 N N . SER A 1 150 ? -7.936 -1.649 2.044 1.00 93.75 150 SER A N 1
ATOM 1140 C CA . SER A 1 150 ? -9.252 -2.191 1.699 1.00 93.75 150 SER A CA 1
ATOM 1141 C C . SER A 1 150 ? -9.175 -3.709 1.550 1.00 93.75 150 SER A C 1
ATOM 1143 O O . SER A 1 150 ? -8.106 -4.252 1.281 1.00 93.75 150 SER A O 1
ATOM 1145 N N . ASN A 1 151 ? -10.294 -4.413 1.736 1.00 93.62 151 ASN A N 1
ATOM 1146 C CA . ASN A 1 151 ? -10.367 -5.872 1.563 1.00 93.62 151 ASN A CA 1
ATOM 1147 C C . ASN A 1 151 ? -9.267 -6.639 2.327 1.00 93.62 151 ASN A C 1
ATOM 1149 O O . ASN A 1 151 ? -8.661 -7.573 1.809 1.00 93.62 151 ASN A O 1
ATOM 1153 N N . GLY A 1 152 ? -8.966 -6.203 3.551 1.00 95.62 152 GLY A N 1
ATOM 1154 C CA . GLY A 1 152 ? -7.982 -6.848 4.418 1.00 95.62 152 GLY A CA 1
ATOM 1155 C C . GLY A 1 152 ? -6.526 -6.449 4.192 1.00 95.62 152 GLY A C 1
ATOM 1156 O O . GLY A 1 152 ? -5.663 -6.985 4.884 1.00 95.62 152 GLY A O 1
ATOM 1157 N N . GLN A 1 153 ? -6.225 -5.530 3.269 1.00 97.31 153 GLN A N 1
ATOM 1158 C CA . GLN A 1 153 ? -4.840 -5.174 2.960 1.00 97.31 153 GLN A CA 1
ATOM 1159 C C . GLN A 1 153 ? -4.660 -3.756 2.406 1.00 97.31 153 GLN A C 1
ATOM 1161 O O . GLN A 1 153 ? -5.540 -3.195 1.762 1.00 97.31 153 GLN A O 1
ATOM 1166 N N . ALA A 1 154 ? -3.467 -3.197 2.587 1.00 97.62 154 ALA A N 1
ATOM 1167 C CA . ALA A 1 154 ? -2.958 -2.104 1.768 1.00 97.62 154 ALA A CA 1
ATOM 1168 C C . ALA A 1 154 ? -2.028 -2.696 0.704 1.00 97.62 154 ALA A C 1
ATOM 1170 O O . ALA A 1 154 ? -0.907 -3.112 1.010 1.00 97.62 154 ALA A O 1
ATOM 1171 N N . GLN A 1 155 ? -2.526 -2.771 -0.531 1.00 97.44 155 GLN A N 1
ATOM 1172 C CA . GLN A 1 155 ? -1.786 -3.280 -1.681 1.00 97.44 155 GLN A CA 1
ATOM 1173 C C . GLN A 1 155 ? -1.286 -2.122 -2.536 1.00 97.44 155 GLN A C 1
ATOM 1175 O O . GLN A 1 155 ? -2.061 -1.287 -3.003 1.00 97.44 155 GLN A O 1
ATOM 1180 N N . PHE A 1 156 ? 0.022 -2.095 -2.749 1.00 96.62 156 PHE A N 1
ATOM 1181 C CA . PHE A 1 156 ? 0.660 -1.145 -3.640 1.00 96.62 156 PHE A CA 1
ATOM 1182 C C . PHE A 1 156 ? 0.603 -1.686 -5.073 1.00 96.62 156 PHE A C 1
ATOM 1184 O O . PHE A 1 156 ? 0.639 -2.895 -5.288 1.00 96.62 156 PHE A O 1
ATOM 1191 N N . ASN A 1 157 ? 0.490 -0.792 -6.056 1.00 93.19 157 ASN A N 1
ATOM 1192 C CA . ASN A 1 157 ? 0.363 -1.182 -7.469 1.00 93.19 157 ASN A CA 1
ATOM 1193 C C . ASN A 1 157 ? 1.504 -0.658 -8.345 1.00 93.19 157 ASN A C 1
ATOM 1195 O O . ASN A 1 157 ? 1.731 -1.164 -9.439 1.00 93.19 157 ASN A O 1
ATOM 1199 N N . SER A 1 158 ? 2.211 0.369 -7.881 1.00 91.38 158 SER A N 1
ATOM 1200 C CA . SER A 1 158 ? 3.255 1.055 -8.641 1.00 91.38 158 SER A CA 1
ATOM 1201 C C . SER A 1 158 ? 4.408 1.524 -7.756 1.00 91.38 158 SER A C 1
ATOM 1203 O O . SER A 1 158 ? 5.103 2.476 -8.102 1.00 91.38 158 SER A O 1
ATOM 1205 N N . PHE A 1 159 ? 4.615 0.865 -6.612 1.00 93.06 159 PHE A N 1
ATOM 1206 C CA . PHE A 1 159 ? 5.716 1.160 -5.704 1.00 93.06 159 PHE A CA 1
ATOM 1207 C C . PHE A 1 159 ? 7.045 1.034 -6.446 1.00 93.06 159 PHE A C 1
ATOM 1209 O O . PHE A 1 159 ? 7.352 -0.026 -7.009 1.00 93.06 159 PHE A O 1
ATOM 1216 N N . SER A 1 160 ? 7.824 2.111 -6.436 1.00 90.06 160 SER A N 1
ATOM 1217 C CA . SER A 1 160 ? 9.148 2.155 -7.040 1.00 90.06 160 SER A CA 1
ATOM 1218 C C . SER A 1 160 ? 10.149 2.888 -6.150 1.00 90.06 160 SER A C 1
ATOM 1220 O O . SER A 1 160 ? 9.797 3.673 -5.266 1.00 90.06 160 SER A O 1
ATOM 1222 N N . LEU A 1 161 ? 11.425 2.607 -6.399 1.00 89.88 161 LEU A N 1
ATOM 1223 C CA . LEU A 1 161 ? 12.551 3.198 -5.686 1.00 89.88 161 LEU A CA 1
ATOM 1224 C C . LEU A 1 161 ? 13.313 4.161 -6.608 1.00 89.88 161 LEU A C 1
ATOM 1226 O O . LEU A 1 161 ? 13.263 4.005 -7.829 1.00 89.88 161 LEU A O 1
ATOM 1230 N N . PRO A 1 162 ? 13.955 5.199 -6.045 1.00 81.12 162 PRO A N 1
ATOM 1231 C CA . PRO A 1 162 ? 14.351 6.372 -6.820 1.00 81.12 162 PRO A CA 1
ATOM 1232 C C . PRO A 1 162 ? 15.545 6.130 -7.747 1.00 81.12 162 PRO A C 1
ATOM 1234 O O . PRO A 1 162 ? 15.557 6.668 -8.850 1.00 81.12 162 PRO A O 1
ATOM 1237 N N . SER A 1 163 ? 16.537 5.356 -7.310 1.00 85.31 163 SER A N 1
ATOM 1238 C CA . SER A 1 163 ? 17.788 5.134 -8.040 1.00 85.31 163 SER A CA 1
ATOM 1239 C C . SER A 1 163 ? 18.400 3.784 -7.679 1.00 85.31 163 SER A C 1
ATOM 1241 O O . SER A 1 163 ? 17.954 3.125 -6.738 1.00 85.31 163 SER A O 1
ATOM 1243 N N . ILE A 1 164 ? 19.437 3.382 -8.412 1.00 88.94 164 ILE A N 1
ATOM 1244 C CA . ILE A 1 164 ? 20.246 2.196 -8.105 1.00 88.94 164 ILE A CA 1
ATOM 1245 C C . ILE A 1 164 ? 20.825 2.312 -6.690 1.00 88.94 164 ILE A C 1
ATOM 1247 O O . ILE A 1 164 ? 21.333 3.362 -6.290 1.00 88.94 164 ILE A O 1
ATOM 1251 N N . GLY A 1 165 ? 20.754 1.223 -5.929 1.00 91.00 165 GLY A N 1
ATOM 1252 C CA . GLY A 1 165 ? 21.227 1.195 -4.550 1.00 91.00 165 GLY A CA 1
ATOM 1253 C C . GLY A 1 165 ? 20.587 0.090 -3.723 1.00 91.00 165 GLY A C 1
ATOM 1254 O O . GLY A 1 165 ? 19.883 -0.775 -4.240 1.00 91.00 165 GLY A O 1
ATOM 1255 N N . SER A 1 166 ? 20.840 0.127 -2.418 1.00 93.88 166 SER A N 1
ATOM 1256 C CA . SER A 1 166 ? 20.224 -0.766 -1.438 1.00 93.88 166 SER A CA 1
ATOM 1257 C C . SER A 1 166 ? 19.496 0.068 -0.392 1.00 93.88 166 SER A C 1
ATOM 1259 O O . SER A 1 166 ? 20.092 0.964 0.208 1.00 93.88 166 SER A O 1
ATOM 1261 N N . TYR A 1 167 ? 18.205 -0.202 -0.200 1.00 92.56 167 TYR A N 1
ATOM 1262 C CA . TYR A 1 167 ? 17.310 0.626 0.606 1.00 92.56 167 TYR A CA 1
ATOM 1263 C C . TYR A 1 167 ? 16.559 -0.213 1.625 1.00 92.56 167 TYR A C 1
ATOM 1265 O O . TYR A 1 167 ? 15.988 -1.240 1.282 1.00 92.56 167 TYR A O 1
ATOM 1273 N N . GLN A 1 168 ? 16.471 0.260 2.862 1.00 94.12 168 GLN A N 1
ATOM 1274 C CA . GLN A 1 168 ? 15.461 -0.238 3.791 1.00 94.12 168 GLN A CA 1
ATOM 1275 C C . GLN A 1 168 ? 14.245 0.676 3.736 1.00 94.12 168 GLN A C 1
ATOM 1277 O O . GLN A 1 168 ? 14.379 1.902 3.794 1.00 94.12 168 GLN A O 1
ATOM 1282 N N . ILE A 1 169 ? 13.064 0.079 3.615 1.00 94.00 169 ILE A N 1
ATOM 1283 C CA . ILE A 1 169 ? 11.804 0.802 3.475 1.00 94.00 169 ILE A CA 1
ATOM 1284 C C . ILE A 1 169 ? 11.012 0.666 4.762 1.00 94.00 169 ILE A C 1
ATOM 1286 O O . ILE A 1 169 ? 10.909 -0.415 5.335 1.00 94.00 169 ILE A O 1
ATOM 1290 N N . GLN A 1 170 ? 10.435 1.775 5.201 1.00 93.62 170 GLN A N 1
ATOM 1291 C CA . GLN A 1 170 ? 9.517 1.850 6.316 1.00 93.62 170 GLN A CA 1
ATOM 1292 C C . GLN A 1 170 ? 8.123 2.173 5.790 1.00 93.62 170 GLN A C 1
ATOM 1294 O O . GLN A 1 170 ? 7.901 3.218 5.185 1.00 93.62 170 GLN A O 1
ATOM 1299 N N . PHE A 1 171 ? 7.170 1.286 6.045 1.00 94.31 171 PHE A N 1
ATOM 1300 C CA . PHE A 1 171 ? 5.766 1.530 5.758 1.00 94.31 171 PHE A CA 1
ATOM 1301 C C . PHE A 1 171 ? 5.049 1.962 7.026 1.00 94.31 171 PHE A C 1
ATOM 1303 O O . PHE A 1 171 ? 5.073 1.242 8.024 1.00 94.31 171 PHE A O 1
ATOM 1310 N N . THR A 1 172 ? 4.406 3.124 6.979 1.00 91.81 172 THR A N 1
ATOM 1311 C CA . THR A 1 172 ? 3.728 3.736 8.124 1.00 91.81 172 THR A CA 1
ATOM 1312 C C . THR A 1 172 ? 2.295 4.081 7.754 1.00 91.81 172 THR A C 1
ATOM 1314 O O . THR A 1 172 ? 2.052 4.689 6.710 1.00 91.81 172 THR A O 1
ATOM 1317 N N . PHE A 1 173 ? 1.337 3.713 8.604 1.00 91.88 173 PHE A N 1
ATOM 1318 C CA . PHE A 1 173 ? -0.033 4.198 8.443 1.00 91.88 173 PHE A CA 1
ATOM 1319 C C . PHE A 1 173 ? -0.088 5.710 8.675 1.00 91.88 173 PHE A C 1
ATOM 1321 O O . PHE A 1 173 ? 0.394 6.213 9.692 1.00 91.88 173 PHE A O 1
ATOM 1328 N N . LEU A 1 174 ? -0.693 6.430 7.734 1.00 90.62 174 LEU A N 1
ATOM 1329 C CA . LEU A 1 174 ? -0.957 7.854 7.872 1.00 90.62 174 LEU A CA 1
ATOM 1330 C C . LEU A 1 174 ? -2.044 8.077 8.921 1.00 90.62 174 LEU A C 1
ATOM 1332 O O . LEU A 1 174 ? -2.975 7.281 9.044 1.00 90.62 174 LEU A O 1
ATOM 1336 N N . LEU A 1 175 ? -1.921 9.168 9.678 1.00 88.12 175 LEU A N 1
ATOM 1337 C CA . LEU A 1 175 ? -2.886 9.511 10.715 1.00 88.12 175 LEU A CA 1
ATOM 1338 C C . LEU A 1 175 ? -4.261 9.780 10.075 1.00 88.12 175 LEU A C 1
ATOM 1340 O O . LEU A 1 175 ? -4.388 10.744 9.317 1.00 88.12 175 LEU A O 1
ATOM 1344 N N . PRO A 1 176 ? -5.291 8.972 10.372 1.00 88.88 176 PRO A N 1
ATOM 1345 C CA . PRO A 1 176 ? -6.621 9.182 9.817 1.00 88.88 176 PRO A CA 1
ATOM 1346 C C . PRO A 1 176 ? -7.341 10.337 10.533 1.00 88.88 176 PRO A C 1
ATOM 1348 O O . PRO A 1 176 ? -7.000 10.723 11.656 1.00 88.88 176 PRO A O 1
ATOM 1351 N N . ASN A 1 177 ? -8.385 10.876 9.900 1.00 83.31 177 ASN A N 1
ATOM 1352 C CA . ASN A 1 177 ? -9.182 11.962 10.470 1.00 83.31 177 ASN A CA 1
ATOM 1353 C C . ASN A 1 177 ? -9.799 11.558 11.825 1.00 83.31 177 ASN A C 1
ATOM 1355 O O . ASN A 1 177 ? -10.273 10.434 12.009 1.00 83.31 177 ASN A O 1
ATOM 1359 N N . GLY A 1 178 ? -9.808 12.491 12.776 1.00 81.12 178 GLY A N 1
ATOM 1360 C CA . GLY A 1 178 ? -10.468 12.336 14.069 1.00 81.12 178 GLY A CA 1
ATOM 1361 C C . GLY A 1 178 ? -9.664 11.569 15.118 1.00 81.12 178 GLY A C 1
ATOM 1362 O O . GLY A 1 178 ? -10.131 11.465 16.253 1.00 81.12 178 GLY A O 1
ATOM 1363 N N . VAL A 1 179 ? -8.467 11.084 14.782 1.00 86.75 179 VAL A N 1
ATOM 1364 C CA . VAL A 1 179 ? -7.607 10.255 15.640 1.00 86.75 179 VAL A CA 1
ATOM 1365 C C . VAL A 1 179 ? -6.443 11.073 16.188 1.00 86.75 179 VAL A C 1
ATOM 1367 O O . VAL A 1 179 ? -5.827 11.859 15.474 1.00 86.75 179 VAL A O 1
ATOM 1370 N N . ASN A 1 180 ? -6.127 10.897 17.473 1.00 83.50 180 ASN A N 1
ATOM 1371 C CA . ASN A 1 180 ? -4.950 11.535 18.063 1.00 83.50 180 ASN A CA 1
ATOM 1372 C C . ASN A 1 180 ? -3.642 10.836 17.631 1.00 83.50 180 ASN A C 1
ATOM 1374 O O . ASN A 1 180 ? -3.597 9.620 17.440 1.00 83.50 180 ASN A O 1
ATOM 1378 N N . SER A 1 181 ? -2.550 11.597 17.512 1.00 77.62 181 SER A N 1
ATOM 1379 C CA . SER A 1 181 ? -1.249 11.069 17.071 1.00 77.62 181 SER A CA 1
ATOM 1380 C C . SER A 1 181 ? -0.618 10.078 18.056 1.00 77.62 181 SER A C 1
ATOM 1382 O O . SER A 1 181 ? 0.196 9.253 17.647 1.00 77.62 181 SER A O 1
ATOM 1384 N N . SER A 1 182 ? -1.030 10.088 19.332 1.00 71.81 182 SER A N 1
ATOM 1385 C CA . SER A 1 182 ? -0.526 9.156 20.355 1.00 71.81 182 SER A CA 1
ATOM 1386 C C . SER A 1 182 ? -0.844 7.680 20.085 1.00 71.81 182 SER A C 1
ATOM 1388 O O . SER A 1 182 ? -0.238 6.801 20.690 1.00 71.81 182 SER A O 1
ATOM 1390 N N . PHE A 1 183 ? -1.764 7.377 19.167 1.00 71.81 183 PHE A N 1
ATOM 1391 C CA . PHE A 1 183 ? -2.026 5.997 18.764 1.00 71.81 183 PHE A CA 1
ATOM 1392 C C . PHE A 1 183 ? -0.905 5.384 17.915 1.00 71.81 183 PHE A C 1
ATOM 1394 O O . PHE A 1 183 ? -0.601 4.200 18.072 1.00 71.81 183 PHE A O 1
ATOM 1401 N N . LEU A 1 184 ? -0.253 6.186 17.066 1.00 64.88 184 LEU A N 1
ATOM 1402 C CA . LEU A 1 184 ? 0.791 5.707 16.153 1.00 64.88 184 LEU A CA 1
ATOM 1403 C C . LEU A 1 184 ? 1.955 5.046 16.908 1.00 64.88 184 LEU A C 1
ATOM 1405 O O . LEU A 1 184 ? 2.545 4.089 16.416 1.00 64.88 184 LEU A O 1
ATOM 1409 N N . THR A 1 185 ? 2.249 5.512 18.125 1.00 60.94 185 THR A N 1
ATOM 1410 C CA . THR A 1 185 ? 3.328 4.979 18.967 1.00 60.94 185 THR A CA 1
ATOM 1411 C C . THR A 1 185 ? 2.947 3.705 19.722 1.00 60.94 185 THR A C 1
ATOM 1413 O O . THR A 1 185 ? 3.835 2.968 20.137 1.00 60.94 185 THR A O 1
ATOM 1416 N N . THR A 1 186 ? 1.653 3.427 19.912 1.00 63.84 186 THR A N 1
ATOM 1417 C CA . THR A 1 186 ? 1.188 2.328 20.779 1.00 63.84 186 THR A CA 1
ATOM 1418 C C . THR A 1 186 ? 0.875 1.053 19.991 1.00 63.84 186 THR A C 1
ATOM 1420 O O . THR A 1 186 ? 1.136 -0.042 20.477 1.00 63.84 186 THR A O 1
ATOM 1423 N N . ALA A 1 187 ? 0.352 1.173 18.765 1.00 65.38 187 ALA A N 1
ATOM 1424 C CA . ALA A 1 187 ? -0.102 0.030 17.960 1.00 65.38 187 ALA A CA 1
ATOM 1425 C C . ALA A 1 187 ? 0.949 -0.535 16.981 1.00 65.38 187 ALA A C 1
ATOM 1427 O O . ALA A 1 187 ? 0.619 -1.375 16.146 1.00 65.38 187 ALA A O 1
ATOM 1428 N N . ASN A 1 188 ? 2.203 -0.068 17.065 1.00 74.31 188 ASN A N 1
ATOM 1429 C CA . ASN A 1 188 ? 3.303 -0.450 16.172 1.00 74.31 188 ASN A CA 1
ATOM 1430 C C . ASN A 1 188 ? 2.891 -0.423 14.685 1.00 74.31 188 ASN A C 1
ATOM 1432 O O . ASN A 1 188 ? 3.017 -1.410 13.966 1.00 74.31 188 ASN A O 1
ATOM 1436 N N . LEU A 1 189 ? 2.349 0.711 14.227 1.00 83.88 189 LEU A N 1
ATOM 1437 C CA . LEU A 1 189 ? 1.799 0.874 12.870 1.00 83.88 189 LEU A CA 1
ATOM 1438 C C . LEU A 1 189 ? 2.869 1.084 11.797 1.00 83.88 189 LEU A C 1
ATOM 1440 O O . LEU A 1 189 ? 2.620 1.697 10.754 1.00 83.88 189 LEU A O 1
ATOM 1444 N N . THR A 1 190 ? 4.062 0.589 12.079 1.00 88.12 190 THR A N 1
ATOM 1445 C CA . THR A 1 190 ? 5.239 0.795 11.273 1.00 88.12 190 THR A CA 1
ATOM 1446 C C . THR A 1 190 ? 5.908 -0.547 11.056 1.00 88.12 190 THR A C 1
ATOM 1448 O O . THR A 1 190 ? 6.285 -1.224 12.008 1.00 88.12 190 THR A O 1
ATOM 1451 N N . VAL A 1 191 ? 6.059 -0.931 9.794 1.00 91.69 191 VAL A N 1
ATOM 1452 C CA . VAL A 1 191 ? 6.746 -2.165 9.402 1.00 91.69 191 VAL A CA 1
ATOM 1453 C C . VAL A 1 191 ? 7.912 -1.818 8.496 1.00 91.69 191 VAL A C 1
ATOM 1455 O O . VAL A 1 191 ? 7.802 -0.941 7.641 1.00 91.69 191 VAL A O 1
ATOM 1458 N N . GLN A 1 192 ? 9.045 -2.475 8.714 1.00 93.81 192 GLN A N 1
ATOM 1459 C CA . GLN A 1 192 ? 10.271 -2.239 7.962 1.00 93.81 192 GLN A CA 1
ATOM 1460 C C . GLN A 1 192 ? 10.614 -3.459 7.111 1.00 93.81 192 GLN A C 1
ATOM 1462 O O . GLN A 1 192 ? 10.288 -4.588 7.477 1.00 93.81 192 GLN A O 1
ATOM 1467 N N . THR A 1 193 ? 11.254 -3.220 5.973 1.00 93.69 193 THR A N 1
ATOM 1468 C CA . THR A 1 193 ? 11.802 -4.271 5.114 1.00 93.69 193 THR A CA 1
ATOM 1469 C C . THR A 1 193 ? 13.240 -4.591 5.507 1.00 93.69 193 THR A C 1
ATOM 1471 O O . THR A 1 193 ? 13.971 -3.729 6.003 1.00 93.69 193 THR A O 1
ATOM 1474 N N . ASP A 1 194 ? 13.694 -5.788 5.146 1.00 93.62 194 ASP A N 1
ATOM 1475 C CA . ASP A 1 194 ? 15.117 -6.008 4.887 1.00 93.62 194 ASP A CA 1
ATOM 1476 C C . ASP A 1 194 ? 15.596 -5.120 3.718 1.00 93.62 194 ASP A C 1
ATOM 1478 O O . ASP A 1 194 ? 14.766 -4.575 2.976 1.00 93.62 194 ASP A O 1
ATOM 1482 N N . PRO A 1 195 ? 16.915 -4.929 3.529 1.00 93.81 195 PRO A N 1
ATOM 1483 C CA . PRO A 1 195 ? 17.424 -4.136 2.418 1.00 93.81 195 PRO A CA 1
ATOM 1484 C C . PRO A 1 195 ? 16.949 -4.659 1.055 1.00 93.81 195 PRO A C 1
ATOM 1486 O O . PRO A 1 195 ? 17.154 -5.818 0.697 1.00 93.81 195 PRO A O 1
ATOM 1489 N N . VAL A 1 196 ? 16.340 -3.771 0.278 1.00 94.12 196 VAL A N 1
ATOM 1490 C CA . VAL A 1 196 ? 15.834 -3.997 -1.073 1.00 94.12 196 VAL A CA 1
ATOM 1491 C C . VAL A 1 196 ? 16.851 -3.432 -2.051 1.00 94.12 196 VAL A C 1
ATOM 1493 O O . VAL A 1 196 ? 17.172 -2.244 -2.010 1.00 94.12 196 VAL A O 1
ATOM 1496 N N . THR A 1 197 ? 17.358 -4.283 -2.937 1.00 94.44 197 THR A N 1
ATOM 1497 C CA . THR A 1 197 ? 18.308 -3.862 -3.971 1.00 94.44 197 THR A CA 1
ATOM 1498 C C . THR A 1 197 ? 17.557 -3.371 -5.203 1.00 94.44 197 THR A C 1
ATOM 1500 O O . THR A 1 197 ? 16.646 -4.042 -5.692 1.00 94.44 197 THR A O 1
ATOM 1503 N N . VAL A 1 198 ? 17.960 -2.208 -5.704 1.00 92.31 198 VAL A N 1
ATOM 1504 C CA . VAL A 1 198 ? 17.520 -1.644 -6.979 1.00 92.31 198 VAL A CA 1
ATOM 1505 C C . VAL A 1 198 ? 18.623 -1.868 -7.994 1.00 92.31 198 VAL A C 1
ATOM 1507 O O . VAL A 1 198 ? 19.749 -1.411 -7.792 1.00 92.31 198 VAL A O 1
ATOM 1510 N N . THR A 1 199 ? 18.300 -2.570 -9.074 1.00 90.88 199 THR A N 1
ATOM 1511 C CA . THR A 1 199 ? 19.232 -2.810 -10.179 1.00 90.88 199 THR A CA 1
ATOM 1512 C C . THR A 1 199 ? 18.983 -1.844 -11.332 1.00 90.88 199 THR A C 1
ATOM 1514 O O . THR A 1 199 ? 17.987 -1.117 -11.359 1.00 90.88 199 THR A O 1
ATOM 1517 N N . GLU A 1 200 ? 19.878 -1.864 -12.314 1.00 85.19 200 GLU A N 1
ATOM 1518 C CA . GLU A 1 200 ? 19.697 -1.151 -13.577 1.00 85.19 200 GLU A CA 1
ATOM 1519 C C . GLU A 1 200 ? 18.395 -1.567 -14.279 1.00 85.19 200 GLU A C 1
ATOM 1521 O O . GLU A 1 200 ? 17.946 -2.720 -14.194 1.00 85.19 200 GLU A O 1
ATOM 1526 N N . ALA A 1 201 ? 17.785 -0.611 -14.979 1.00 78.12 201 ALA A N 1
ATOM 1527 C CA . ALA A 1 201 ? 16.679 -0.885 -15.882 1.00 78.12 201 ALA A CA 1
ATOM 1528 C C . ALA A 1 201 ? 17.192 -1.640 -17.115 1.00 78.12 201 ALA A C 1
ATOM 1530 O O . ALA A 1 201 ? 18.152 -1.218 -17.758 1.00 78.12 201 ALA A O 1
ATOM 1531 N N . ILE A 1 202 ? 16.524 -2.733 -17.484 1.00 79.75 202 ILE A N 1
ATOM 1532 C CA . ILE A 1 202 ? 16.797 -3.427 -18.746 1.00 79.75 202 ILE A CA 1
ATOM 1533 C C . ILE A 1 202 ? 15.787 -2.918 -19.764 1.00 79.75 202 ILE A C 1
ATOM 1535 O O . ILE A 1 202 ? 14.589 -3.180 -19.628 1.00 79.75 202 ILE A O 1
ATOM 1539 N N . LEU A 1 203 ? 16.263 -2.188 -20.768 1.00 80.75 203 LEU A N 1
ATOM 1540 C CA . LEU A 1 203 ? 15.406 -1.498 -21.729 1.00 80.75 203 LEU A CA 1
ATOM 1541 C C . LEU A 1 203 ? 15.072 -2.380 -22.933 1.00 80.75 203 LEU A C 1
ATOM 1543 O O . LEU A 1 203 ? 15.918 -3.119 -23.434 1.00 80.75 203 LEU A O 1
ATOM 1547 N N . ALA A 1 204 ? 13.851 -2.241 -23.434 1.00 81.69 204 ALA A N 1
ATOM 1548 C CA . ALA A 1 204 ? 13.441 -2.711 -24.750 1.00 81.69 204 ALA A CA 1
ATOM 1549 C C . ALA A 1 204 ? 12.810 -1.561 -25.543 1.00 81.69 204 ALA A C 1
ATOM 1551 O O . ALA A 1 204 ? 12.369 -0.561 -24.978 1.00 81.69 204 ALA A O 1
ATOM 1552 N N . GLY A 1 205 ? 12.764 -1.705 -26.865 1.00 79.38 205 GLY A N 1
ATOM 1553 C CA . GLY A 1 205 ? 11.992 -0.821 -27.728 1.00 79.38 205 GLY A CA 1
ATOM 1554 C C . GLY A 1 205 ? 10.628 -1.430 -28.023 1.00 79.38 205 GLY A C 1
ATOM 1555 O O . GLY A 1 205 ? 10.562 -2.516 -28.595 1.00 79.38 205 GLY A O 1
ATOM 1556 N N . GLN A 1 206 ? 9.547 -0.733 -27.679 1.00 82.44 206 GLN A N 1
ATOM 1557 C CA . GLN A 1 206 ? 8.197 -1.092 -28.105 1.00 82.44 206 GLN A CA 1
ATOM 1558 C C . GLN A 1 206 ? 7.749 -0.171 -29.236 1.00 82.44 206 GLN A C 1
ATOM 1560 O O . GLN A 1 206 ? 7.748 1.048 -29.080 1.00 82.44 206 GLN A O 1
ATOM 1565 N N . GLN A 1 207 ? 7.351 -0.742 -30.373 1.00 80.25 207 GLN A N 1
ATOM 1566 C CA . GLN A 1 207 ? 6.791 0.042 -31.469 1.00 80.25 207 GLN A CA 1
ATOM 1567 C C . GLN A 1 207 ? 5.506 0.751 -31.014 1.00 80.25 207 GLN A C 1
ATOM 1569 O O . GLN A 1 207 ? 4.597 0.132 -30.461 1.00 80.25 207 GLN A O 1
ATOM 1574 N N . VAL A 1 208 ? 5.436 2.053 -31.274 1.00 75.50 208 VAL A N 1
ATOM 1575 C CA . VAL A 1 208 ? 4.241 2.873 -31.104 1.00 75.50 208 VAL A CA 1
ATOM 1576 C C . VAL A 1 208 ? 3.588 3.022 -32.463 1.00 75.50 208 VAL A C 1
ATOM 1578 O O . VAL A 1 208 ? 4.199 3.542 -33.394 1.00 75.50 208 VAL A O 1
ATOM 1581 N N . ASN A 1 209 ? 2.327 2.603 -32.534 1.00 71.25 209 ASN A N 1
ATOM 1582 C CA . ASN A 1 209 ? 1.514 2.509 -33.744 1.00 71.25 209 ASN A CA 1
ATOM 1583 C C . ASN A 1 209 ? 1.946 1.371 -34.676 1.00 71.25 209 ASN A C 1
ATOM 1585 O O . ASN A 1 209 ? 3.095 1.265 -35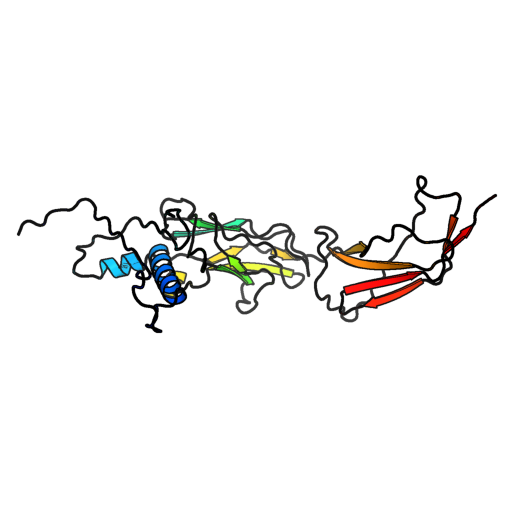.102 1.00 71.25 209 ASN A O 1
ATOM 1589 N N . ASN A 1 210 ? 0.977 0.542 -35.050 1.00 65.56 210 ASN A N 1
ATOM 1590 C CA . ASN A 1 210 ? 1.201 -0.526 -36.009 1.00 65.56 210 ASN A CA 1
ATOM 1591 C C . ASN A 1 210 ? 0.920 0.007 -37.416 1.00 65.56 210 ASN A C 1
ATOM 1593 O O . ASN A 1 210 ? -0.221 0.317 -37.757 1.00 65.56 210 ASN A O 1
ATOM 1597 N N . ILE A 1 211 ? 1.968 0.122 -38.232 1.00 64.44 211 ILE A N 1
ATOM 1598 C CA . ILE A 1 211 ? 1.827 0.376 -39.666 1.00 64.44 211 ILE A CA 1
ATOM 1599 C C . ILE A 1 211 ? 1.706 -0.980 -40.345 1.00 64.44 211 ILE A C 1
ATOM 1601 O O . ILE A 1 211 ? 2.676 -1.725 -40.435 1.00 64.44 211 ILE A O 1
ATOM 1605 N N . TYR A 1 212 ? 0.492 -1.309 -40.778 1.00 61.31 212 TYR A N 1
ATOM 1606 C CA . TYR A 1 212 ? 0.191 -2.611 -41.373 1.00 61.31 212 TYR A CA 1
ATOM 1607 C C . TYR A 1 212 ? 0.258 -2.612 -42.903 1.00 61.31 212 TYR A C 1
ATOM 1609 O O . TYR A 1 212 ? 0.423 -3.673 -43.496 1.00 61.31 212 TYR A O 1
ATOM 1617 N N . VAL A 1 213 ? 0.111 -1.450 -43.549 1.00 67.69 213 VAL A N 1
ATOM 1618 C CA . VAL A 1 213 ? 0.075 -1.327 -45.013 1.00 67.69 213 VAL A CA 1
ATOM 1619 C C . VAL A 1 213 ? 0.781 -0.043 -45.432 1.00 67.69 213 VAL A C 1
ATOM 1621 O O . VAL A 1 213 ? 0.487 1.031 -44.910 1.00 67.69 213 VAL A O 1
ATOM 1624 N N . VAL A 1 214 ? 1.696 -0.167 -46.387 1.00 70.00 214 VAL A N 1
ATOM 1625 C CA . VAL A 1 214 ? 2.410 0.939 -47.034 1.00 70.00 214 VAL A CA 1
ATOM 1626 C C . VAL A 1 214 ? 2.327 0.718 -48.539 1.00 70.00 214 VAL A C 1
ATOM 1628 O O . VAL A 1 214 ? 2.498 -0.420 -48.982 1.00 70.00 214 VAL A O 1
ATOM 1631 N N . ASN A 1 215 ? 2.061 1.760 -49.333 1.00 71.00 215 ASN A N 1
ATOM 1632 C CA . ASN A 1 215 ? 2.109 1.595 -50.786 1.00 71.00 215 ASN A CA 1
ATOM 1633 C C . ASN A 1 215 ? 3.561 1.464 -51.258 1.00 71.00 215 ASN A C 1
ATOM 1635 O O . ASN A 1 215 ? 4.506 1.931 -50.618 1.00 71.00 215 ASN A O 1
ATOM 1639 N N . VAL A 1 216 ? 3.736 0.840 -52.420 1.00 68.25 216 VAL A N 1
ATOM 1640 C CA . VAL A 1 216 ? 5.037 0.774 -53.089 1.00 68.25 216 VAL A CA 1
ATOM 1641 C C . VAL A 1 216 ? 5.538 2.198 -53.359 1.00 68.25 216 VAL A C 1
ATOM 1643 O O . VAL A 1 216 ? 4.807 3.007 -53.921 1.00 68.25 216 VAL A O 1
ATOM 1646 N N . ASN A 1 217 ? 6.799 2.468 -53.002 1.00 66.44 217 ASN A N 1
ATOM 1647 C CA . ASN A 1 217 ? 7.474 3.773 -53.087 1.00 66.44 217 ASN A CA 1
ATOM 1648 C C . ASN A 1 217 ? 6.995 4.858 -52.104 1.00 66.44 217 ASN A C 1
ATOM 1650 O O . ASN A 1 217 ? 7.499 5.980 -52.185 1.00 66.44 217 ASN A O 1
ATOM 1654 N N . ASP A 1 218 ? 6.112 4.541 -51.152 1.00 69.44 218 ASP A N 1
ATOM 1655 C CA . ASP A 1 218 ? 5.751 5.478 -50.085 1.00 69.44 218 ASP A CA 1
ATOM 1656 C C . ASP A 1 218 ? 6.759 5.436 -48.926 1.00 69.44 218 ASP A C 1
ATOM 1658 O O . ASP A 1 218 ? 7.387 4.417 -48.621 1.00 69.44 218 ASP A O 1
ATOM 1662 N N . THR A 1 219 ? 6.903 6.576 -48.250 1.00 68.06 219 THR A N 1
ATOM 1663 C CA . THR A 1 219 ? 7.648 6.684 -46.990 1.00 68.06 219 THR A CA 1
ATOM 1664 C C . THR A 1 219 ? 6.746 6.375 -45.805 1.00 68.06 219 THR A C 1
ATOM 1666 O O . THR A 1 219 ? 5.571 6.736 -45.812 1.00 68.06 219 THR A O 1
ATOM 1669 N N . PHE A 1 220 ? 7.316 5.806 -44.748 1.00 71.06 220 PHE A N 1
ATOM 1670 C CA . PHE A 1 220 ? 6.624 5.554 -43.488 1.00 71.06 220 PHE A CA 1
ATOM 1671 C C . PHE A 1 220 ? 7.565 5.792 -42.311 1.00 71.06 220 PHE A C 1
ATOM 1673 O O . PHE A 1 220 ? 8.793 5.728 -42.443 1.00 71.06 220 PHE A O 1
ATOM 1680 N N . ASP A 1 221 ? 6.961 6.066 -41.161 1.00 72.25 221 ASP A N 1
ATOM 1681 C CA . ASP A 1 221 ? 7.666 6.366 -39.925 1.00 72.25 221 ASP A CA 1
ATOM 1682 C C . ASP A 1 221 ? 7.493 5.210 -38.945 1.00 72.25 221 ASP A C 1
ATOM 1684 O O . ASP A 1 221 ? 6.376 4.774 -38.677 1.00 72.25 221 ASP A O 1
ATOM 1688 N N . ILE A 1 222 ? 8.592 4.726 -38.372 1.00 72.00 222 ILE A N 1
ATOM 1689 C CA . ILE A 1 222 ? 8.530 3.790 -37.249 1.00 72.00 222 ILE A CA 1
ATOM 1690 C C . ILE A 1 222 ? 8.824 4.587 -35.988 1.00 72.00 222 ILE A C 1
ATOM 1692 O O . ILE A 1 222 ? 9.916 5.138 -35.831 1.00 72.00 222 ILE A O 1
ATOM 1696 N N . SER A 1 223 ? 7.856 4.633 -35.082 1.00 75.62 223 SER A N 1
ATOM 1697 C CA . SER A 1 223 ? 8.048 5.183 -33.745 1.00 75.62 223 SER A CA 1
ATOM 1698 C C . SER A 1 223 ? 8.225 4.049 -32.749 1.00 75.62 223 SER A C 1
ATOM 1700 O O . SER A 1 223 ? 7.524 3.045 -32.804 1.00 75.62 223 SER A O 1
ATOM 1702 N N . VAL A 1 224 ? 9.165 4.210 -31.829 1.00 76.38 224 VAL A N 1
ATOM 1703 C CA . VAL A 1 224 ? 9.457 3.272 -30.750 1.00 76.38 224 VAL A CA 1
ATOM 1704 C C . VAL A 1 224 ? 9.519 4.056 -29.444 1.00 76.38 224 VAL A C 1
ATOM 1706 O O . VAL A 1 224 ? 10.086 5.149 -29.393 1.00 76.38 224 VAL A O 1
ATOM 1709 N N . VAL A 1 225 ? 8.941 3.504 -28.383 1.00 80.38 225 VAL A N 1
ATOM 1710 C CA . VAL A 1 225 ? 9.131 3.983 -27.011 1.00 80.38 225 VAL A CA 1
ATOM 1711 C C . VAL A 1 225 ? 10.050 3.032 -26.255 1.00 80.38 225 VAL A C 1
ATOM 1713 O O . VAL A 1 225 ? 9.912 1.814 -26.396 1.00 80.38 225 VAL A O 1
ATOM 1716 N N . PRO A 1 226 ? 10.994 3.559 -25.459 1.00 77.12 226 PRO A N 1
ATOM 1717 C CA . PRO A 1 226 ? 11.727 2.757 -24.507 1.00 77.12 226 PRO A CA 1
ATOM 1718 C C . PRO A 1 226 ? 10.765 2.301 -23.409 1.00 77.12 226 PRO A C 1
ATOM 1720 O O . PRO A 1 226 ? 10.067 3.100 -22.777 1.00 77.12 226 PRO A O 1
ATOM 1723 N N . VAL A 1 227 ? 10.745 0.998 -23.190 1.00 81.50 227 VAL A N 1
ATOM 1724 C CA . VAL A 1 227 ? 9.980 0.351 -22.130 1.00 81.50 227 VAL A CA 1
ATOM 1725 C C . VAL A 1 227 ? 10.916 -0.476 -21.268 1.00 81.50 227 VAL A C 1
ATOM 1727 O O . VAL A 1 227 ? 11.988 -0.898 -21.710 1.00 81.50 227 VAL A O 1
ATOM 1730 N N . ASP A 1 228 ? 10.505 -0.740 -20.036 1.00 79.56 228 ASP A N 1
ATOM 1731 C CA . ASP A 1 228 ? 11.120 -1.800 -19.246 1.00 79.56 228 ASP A CA 1
ATOM 1732 C C . ASP A 1 228 ? 10.868 -3.143 -19.950 1.00 79.56 228 ASP A C 1
ATOM 1734 O O . ASP A 1 228 ? 9.726 -3.529 -20.189 1.00 79.56 228 ASP A O 1
ATOM 1738 N N . SER A 1 229 ? 11.936 -3.853 -20.312 1.00 82.50 229 SER A N 1
ATOM 1739 C CA . SER A 1 229 ? 11.861 -5.102 -21.089 1.00 82.50 229 SER A CA 1
ATOM 1740 C C . SER A 1 229 ? 11.085 -6.226 -20.397 1.00 82.50 229 SER A C 1
ATOM 1742 O O . SER A 1 229 ? 10.674 -7.175 -21.062 1.00 82.50 229 SER A O 1
ATOM 1744 N N . ILE A 1 230 ? 10.884 -6.132 -19.079 1.00 82.50 230 ILE A N 1
ATOM 1745 C CA . ILE A 1 230 ? 10.201 -7.147 -18.278 1.00 82.50 230 ILE A CA 1
ATOM 1746 C C . ILE A 1 230 ? 8.724 -6.780 -18.098 1.00 82.50 230 ILE A C 1
ATOM 1748 O O . ILE A 1 230 ? 7.862 -7.633 -18.288 1.00 82.50 230 ILE A O 1
ATOM 1752 N N . THR A 1 231 ? 8.408 -5.538 -17.721 1.00 80.56 231 THR A N 1
ATOM 1753 C CA . THR A 1 231 ? 7.018 -5.117 -17.453 1.00 80.56 231 THR A CA 1
ATOM 1754 C C . THR A 1 231 ? 6.298 -4.585 -18.687 1.00 80.56 231 THR A C 1
ATOM 1756 O O . THR A 1 231 ? 5.072 -4.513 -18.684 1.00 80.56 231 THR A O 1
ATOM 1759 N N . GLY A 1 232 ? 7.033 -4.182 -19.727 1.00 80.75 232 GLY A N 1
ATOM 1760 C CA . GLY A 1 232 ? 6.486 -3.493 -20.896 1.00 80.75 232 GLY A CA 1
ATOM 1761 C C . GLY A 1 232 ? 5.941 -2.097 -20.583 1.00 80.75 232 GLY A C 1
ATOM 1762 O O . GLY A 1 232 ? 5.340 -1.468 -21.450 1.00 80.75 232 GLY A O 1
ATOM 1763 N N . LEU A 1 233 ? 6.124 -1.598 -19.356 1.00 78.25 233 LEU A N 1
ATOM 1764 C CA . LEU A 1 233 ? 5.702 -0.253 -18.999 1.00 78.25 233 LEU A CA 1
ATOM 1765 C C . LEU A 1 233 ? 6.651 0.755 -19.636 1.00 78.25 233 LEU A C 1
ATOM 1767 O O . LEU A 1 233 ? 7.876 0.624 -19.548 1.00 78.25 233 LEU A O 1
ATOM 1771 N N . GLN A 1 234 ? 6.064 1.777 -20.256 1.00 77.38 234 GLN A N 1
ATOM 1772 C CA . GLN A 1 234 ? 6.814 2.930 -20.721 1.00 77.38 234 GLN A CA 1
ATOM 1773 C C . GLN A 1 234 ? 7.529 3.558 -19.530 1.00 77.38 234 GLN A C 1
ATOM 1775 O O . GLN A 1 234 ? 6.927 3.813 -18.483 1.00 77.38 234 GLN A O 1
ATOM 1780 N N . LEU A 1 235 ? 8.823 3.802 -19.695 1.00 68.38 235 LEU A N 1
ATOM 1781 C CA . LEU A 1 235 ? 9.568 4.554 -18.702 1.00 68.38 235 LEU A CA 1
ATOM 1782 C C . LEU A 1 235 ? 9.033 5.991 -18.640 1.00 68.38 235 LEU A C 1
ATOM 1784 O O . LEU A 1 235 ? 8.607 6.547 -19.652 1.00 68.38 235 LEU A O 1
ATOM 1788 N N . GLY A 1 236 ? 9.026 6.575 -17.439 1.00 61.69 236 GLY A N 1
ATOM 1789 C CA . GLY A 1 236 ? 8.544 7.940 -17.201 1.00 61.69 236 GLY A CA 1
ATOM 1790 C C . GLY A 1 236 ? 9.403 9.011 -17.886 1.00 61.69 236 GLY A C 1
ATOM 1791 O O . GLY A 1 236 ? 10.091 8.746 -18.862 1.00 61.69 236 GLY A O 1
ATOM 1792 N N . GLN A 1 237 ? 9.390 10.248 -17.378 1.00 56.62 237 GLN A N 1
ATOM 1793 C CA . GLN A 1 237 ? 10.299 11.300 -17.856 1.00 56.62 237 GLN A CA 1
ATOM 1794 C C . GLN A 1 237 ? 11.759 10.866 -17.657 1.00 56.62 237 GLN A C 1
ATOM 1796 O O . GLN A 1 237 ? 12.351 11.114 -16.606 1.00 56.62 237 GLN A O 1
ATOM 1801 N N . ILE A 1 238 ? 12.335 10.199 -18.655 1.00 56.09 238 ILE A N 1
ATOM 1802 C CA . ILE A 1 238 ? 13.737 9.819 -18.641 1.00 56.09 238 ILE A CA 1
ATOM 1803 C C . ILE A 1 238 ? 14.514 11.130 -18.718 1.00 56.09 238 ILE A C 1
ATOM 1805 O O . ILE A 1 238 ? 14.500 11.827 -19.736 1.00 56.09 238 ILE A O 1
ATOM 1809 N N . LYS A 1 239 ? 15.174 11.498 -17.618 1.00 52.84 239 LYS A N 1
ATOM 1810 C CA . LYS A 1 239 ? 16.223 12.510 -17.666 1.00 52.84 239 LYS A CA 1
ATOM 1811 C C . LYS A 1 239 ? 17.427 11.863 -18.323 1.00 52.84 239 LYS A C 1
ATOM 1813 O O . LYS A 1 239 ? 18.260 11.241 -17.675 1.00 52.84 239 LYS A O 1
ATOM 1818 N N . TRP A 1 240 ? 17.463 11.980 -19.641 1.00 55.72 240 TRP A N 1
ATOM 1819 C CA . TRP A 1 240 ? 18.652 11.731 -20.427 1.00 55.72 240 TRP A CA 1
ATOM 1820 C C . TRP A 1 240 ? 19.644 12.839 -20.057 1.00 55.72 240 TRP A C 1
ATOM 1822 O O . TRP A 1 240 ? 19.564 13.939 -20.597 1.00 55.72 240 TRP A O 1
ATOM 1832 N N . ASP A 1 241 ? 20.500 12.603 -19.062 1.00 53.09 241 ASP A N 1
ATOM 1833 C CA . ASP A 1 241 ? 21.672 13.450 -18.795 1.00 53.09 241 ASP A CA 1
ATOM 1834 C C . ASP A 1 241 ? 22.612 13.429 -20.034 1.00 53.09 241 ASP A C 1
ATOM 1836 O O . ASP A 1 241 ? 22.182 13.245 -21.171 1.00 53.09 241 ASP A O 1
ATOM 1840 N N . ASN A 1 242 ? 23.929 13.562 -19.871 1.00 48.81 242 ASN A N 1
ATOM 1841 C CA . ASN A 1 242 ? 24.907 13.516 -20.971 1.00 48.81 242 ASN A CA 1
ATOM 1842 C C . ASN A 1 242 ? 25.100 12.113 -21.604 1.00 48.81 242 ASN A C 1
ATOM 1844 O O . ASN A 1 242 ? 26.199 11.771 -22.041 1.00 48.81 242 ASN A O 1
ATOM 1848 N N . TRP A 1 243 ? 24.061 11.276 -21.630 1.00 46.84 243 TRP A N 1
ATOM 1849 C CA . TRP A 1 243 ? 24.107 9.910 -22.142 1.00 46.84 243 TRP A CA 1
ATOM 1850 C C . TRP A 1 243 ? 23.692 9.865 -23.611 1.00 46.84 243 TRP A C 1
ATOM 1852 O O . TRP A 1 243 ? 22.570 10.220 -23.973 1.00 46.84 243 TRP A O 1
ATOM 1862 N N . THR A 1 244 ? 24.589 9.363 -24.456 1.00 51.69 244 THR A N 1
ATOM 1863 C CA . THR A 1 244 ? 24.286 9.043 -25.854 1.00 51.69 244 THR A CA 1
ATOM 1864 C C . THR A 1 244 ? 23.792 7.607 -25.936 1.00 51.69 244 THR A C 1
ATOM 1866 O O . THR A 1 244 ? 24.537 6.675 -25.633 1.00 51.69 244 THR A O 1
ATOM 1869 N N . TRP A 1 245 ? 22.552 7.412 -26.370 1.00 50.84 245 TRP A N 1
ATOM 1870 C CA . TRP A 1 245 ? 21.993 6.086 -26.607 1.00 50.84 245 TRP A CA 1
ATOM 1871 C C . TRP A 1 245 ? 21.983 5.750 -28.100 1.00 50.84 245 TRP A C 1
ATOM 1873 O O . TRP A 1 245 ? 21.976 6.628 -28.963 1.00 50.84 245 TRP A O 1
ATOM 1883 N N . TRP A 1 246 ? 21.982 4.451 -28.390 1.00 54.22 246 TRP A N 1
ATOM 1884 C CA . TRP A 1 246 ? 21.990 3.907 -29.743 1.00 54.22 246 TRP A CA 1
ATOM 1885 C C . TRP A 1 246 ? 20.865 2.880 -29.842 1.00 54.22 246 TRP A C 1
ATOM 1887 O O . TRP A 1 246 ? 20.811 1.947 -29.044 1.00 54.22 246 TRP A O 1
ATOM 1897 N N . ALA A 1 247 ? 19.958 3.053 -30.802 1.00 58.53 247 ALA A N 1
ATOM 1898 C CA . ALA A 1 247 ? 18.916 2.077 -31.099 1.00 58.53 247 ALA A CA 1
ATOM 1899 C C . ALA A 1 247 ? 19.217 1.415 -32.445 1.00 58.53 247 ALA A C 1
ATOM 1901 O O . ALA A 1 247 ? 19.293 2.093 -33.469 1.00 58.53 247 ALA A O 1
ATOM 1902 N N . ASN A 1 248 ? 19.360 0.089 -32.443 1.00 61.06 248 ASN A N 1
ATOM 1903 C CA . ASN A 1 248 ? 19.478 -0.693 -33.669 1.00 61.06 248 ASN A CA 1
ATOM 1904 C C . ASN A 1 248 ? 18.090 -1.167 -34.095 1.00 61.06 248 ASN A C 1
ATOM 1906 O O . ASN A 1 248 ? 17.544 -2.111 -33.527 1.00 61.06 248 ASN A O 1
ATOM 1910 N N . VAL A 1 249 ? 17.522 -0.515 -35.108 1.00 59.97 249 VAL A N 1
ATOM 1911 C CA . VAL A 1 249 ? 16.272 -0.954 -35.736 1.00 59.97 249 VAL A CA 1
ATOM 1912 C C . VAL A 1 249 ? 16.626 -1.884 -36.891 1.00 59.97 249 VAL A C 1
ATOM 1914 O O . VAL A 1 249 ? 17.293 -1.479 -37.841 1.00 59.97 249 VAL A O 1
ATOM 1917 N N . THR A 1 250 ? 16.193 -3.140 -36.805 1.00 61.28 250 THR A N 1
ATOM 1918 C CA . THR A 1 250 ? 16.353 -4.124 -37.882 1.00 61.28 250 THR A CA 1
ATOM 1919 C C . THR A 1 250 ? 14.992 -4.432 -38.491 1.00 61.28 250 THR A C 1
ATOM 1921 O O . THR A 1 250 ? 14.038 -4.749 -37.785 1.00 61.28 250 THR A O 1
ATOM 1924 N N . LEU A 1 251 ? 14.895 -4.299 -39.813 1.00 62.41 251 LEU A N 1
ATOM 1925 C CA . LEU A 1 251 ? 13.708 -4.658 -40.584 1.00 62.41 251 LEU A CA 1
ATOM 1926 C C . LEU A 1 251 ? 13.902 -6.058 -41.155 1.00 62.41 251 LEU A C 1
ATOM 1928 O O . LEU A 1 251 ? 14.872 -6.304 -41.871 1.00 62.41 251 LEU A O 1
ATOM 1932 N N . TYR A 1 252 ? 12.968 -6.958 -40.861 1.00 57.47 252 TYR A N 1
ATOM 1933 C CA . TYR A 1 252 ? 12.967 -8.314 -41.398 1.00 57.47 252 TYR A CA 1
ATOM 1934 C C . TYR A 1 252 ? 11.865 -8.469 -42.441 1.00 57.47 252 TYR A C 1
ATOM 1936 O O . TYR A 1 252 ? 10.736 -8.021 -42.248 1.00 57.47 252 TYR A O 1
ATOM 1944 N N . ASN A 1 253 ? 12.194 -9.141 -43.540 1.00 58.19 253 ASN A N 1
ATOM 1945 C CA . ASN A 1 253 ? 11.211 -9.610 -44.505 1.00 58.19 253 ASN A CA 1
ATOM 1946 C C . ASN A 1 253 ? 10.598 -10.919 -43.967 1.00 58.19 253 ASN A C 1
ATOM 1948 O O . ASN A 1 253 ? 11.321 -11.901 -43.794 1.00 58.19 253 ASN A O 1
ATOM 1952 N N . LEU A 1 254 ? 9.297 -10.933 -43.652 1.00 51.88 254 LEU A N 1
ATOM 1953 C CA . LEU A 1 254 ? 8.612 -12.163 -43.242 1.00 51.88 254 LEU A CA 1
ATOM 1954 C C . LEU A 1 254 ? 8.264 -13.012 -44.480 1.00 51.88 254 LEU A C 1
ATOM 1956 O O . LEU A 1 254 ? 7.630 -12.507 -45.406 1.00 51.88 254 LEU A O 1
ATOM 1960 N N . PRO A 1 255 ? 8.614 -14.310 -44.502 1.00 54.84 255 PRO A N 1
ATOM 1961 C CA . PRO A 1 255 ? 8.551 -15.127 -45.716 1.00 54.84 255 PRO A CA 1
ATOM 1962 C C . PRO A 1 255 ? 7.136 -15.458 -46.222 1.00 54.84 255 PRO A C 1
ATOM 1964 O O . PRO A 1 255 ? 7.006 -15.915 -47.351 1.00 54.84 255 PRO A O 1
ATOM 1967 N N . SER A 1 256 ? 6.075 -15.262 -45.430 1.00 52.28 256 SER A N 1
ATOM 1968 C CA . SER A 1 256 ? 4.747 -15.826 -45.727 1.00 52.28 256 SER A CA 1
ATOM 1969 C C . SER A 1 256 ? 3.655 -14.826 -46.129 1.00 52.28 256 SER A C 1
ATOM 1971 O O . SER A 1 256 ? 2.561 -15.269 -46.468 1.00 52.28 256 SER A O 1
ATOM 1973 N N . PHE A 1 257 ? 3.904 -13.510 -46.096 1.00 52.44 257 PHE A N 1
ATOM 1974 C CA . PHE A 1 257 ? 2.845 -12.501 -46.314 1.00 52.44 257 PHE A CA 1
ATOM 1975 C C . PHE A 1 257 ? 3.196 -11.376 -47.293 1.00 52.44 257 PHE A C 1
ATOM 1977 O O . PHE A 1 257 ? 2.422 -10.432 -47.430 1.00 52.44 257 PHE A O 1
ATOM 1984 N N . ASN A 1 258 ? 4.319 -11.470 -48.002 1.00 53.97 258 ASN A N 1
ATOM 1985 C CA . ASN A 1 258 ? 4.706 -10.441 -48.960 1.00 53.97 258 ASN A CA 1
ATOM 1986 C C . ASN A 1 258 ? 4.308 -10.834 -50.384 1.00 53.97 258 ASN A C 1
ATOM 1988 O O . ASN A 1 258 ? 4.584 -11.940 -50.847 1.00 53.97 258 ASN A O 1
ATOM 1992 N N . SER A 1 259 ? 3.670 -9.904 -51.097 1.00 55.06 259 SER A N 1
ATOM 1993 C CA . SER A 1 259 ? 3.650 -9.915 -52.561 1.00 55.06 259 SER A CA 1
ATOM 1994 C C . SER A 1 259 ? 5.090 -9.989 -53.080 1.00 55.06 259 SER A C 1
ATOM 1996 O O . SER A 1 259 ? 5.965 -9.367 -52.480 1.00 55.06 259 SER A O 1
ATOM 1998 N N . HIS A 1 260 ? 5.334 -10.730 -54.169 1.00 53.66 260 HIS A N 1
ATOM 1999 C CA . HIS A 1 260 ? 6.660 -10.945 -54.768 1.00 53.66 260 HIS A CA 1
ATOM 2000 C C . HIS A 1 260 ? 7.498 -9.656 -54.786 1.00 53.66 260 HIS A C 1
ATOM 2002 O O . HIS A 1 260 ? 7.254 -8.765 -55.590 1.00 53.66 260 HIS A O 1
ATOM 2008 N N . GLY A 1 261 ? 8.480 -9.537 -53.895 1.00 54.22 261 GLY A N 1
ATOM 2009 C CA . GLY A 1 261 ? 9.343 -8.365 -53.850 1.00 54.22 261 GLY A CA 1
ATOM 2010 C C . GLY A 1 261 ? 10.319 -8.367 -52.681 1.00 54.22 261 GLY A C 1
ATOM 2011 O O . GLY A 1 261 ? 10.165 -9.115 -51.715 1.00 54.22 261 GLY A O 1
ATOM 2012 N N . SER A 1 262 ? 11.360 -7.544 -52.792 1.00 54.91 262 SER A N 1
ATOM 2013 C CA . SER A 1 262 ? 12.391 -7.385 -51.763 1.00 54.91 262 SER A CA 1
ATOM 2014 C C . SER A 1 262 ? 12.383 -5.968 -51.209 1.00 54.91 262 SER A C 1
ATOM 2016 O O . SER A 1 262 ? 12.332 -5.004 -51.970 1.00 54.91 262 SER A O 1
ATOM 2018 N N . LEU A 1 263 ? 12.510 -5.851 -49.887 1.00 57.25 263 LEU A N 1
ATOM 2019 C CA . LEU A 1 263 ? 12.775 -4.591 -49.202 1.00 57.25 263 LEU A CA 1
ATOM 2020 C C . LEU A 1 263 ? 14.169 -4.082 -49.610 1.00 57.25 263 LEU A C 1
ATOM 2022 O O . LEU A 1 263 ? 15.175 -4.664 -49.206 1.00 57.25 263 LEU A O 1
ATOM 2026 N N . ILE A 1 264 ? 14.252 -3.010 -50.398 1.00 57.12 264 ILE A N 1
ATOM 2027 C CA . ILE A 1 264 ? 15.521 -2.320 -50.659 1.00 57.12 264 ILE A CA 1
ATOM 2028 C C . ILE A 1 264 ? 15.616 -1.150 -49.678 1.00 57.12 264 ILE A C 1
ATOM 2030 O O . ILE A 1 264 ? 15.003 -0.101 -49.873 1.00 57.12 264 ILE A O 1
ATOM 2034 N N . SER A 1 265 ? 16.375 -1.353 -48.601 1.00 54.66 265 SER A N 1
ATOM 2035 C CA . SER A 1 265 ? 16.790 -0.283 -47.691 1.00 54.66 265 SER A CA 1
ATOM 2036 C C . SER A 1 265 ? 17.785 0.627 -48.418 1.00 54.66 265 SER A C 1
ATOM 2038 O O . SER A 1 265 ? 18.867 0.177 -48.797 1.00 54.66 265 SER A O 1
ATOM 2040 N N . GLN A 1 266 ? 17.438 1.898 -48.637 1.00 52.88 266 GLN A N 1
ATOM 2041 C CA . GLN A 1 266 ? 18.447 2.920 -48.926 1.00 52.88 266 GLN A CA 1
ATOM 2042 C C . GLN A 1 266 ? 18.952 3.487 -47.593 1.00 52.88 266 GLN A C 1
ATOM 2044 O O . GLN A 1 266 ? 18.161 3.759 -46.695 1.00 52.88 266 GLN A O 1
ATOM 2049 N N . ASN A 1 267 ? 20.273 3.657 -47.474 1.00 50.94 267 ASN A N 1
ATOM 2050 C CA . ASN A 1 267 ? 21.032 3.964 -46.246 1.00 50.94 267 ASN A CA 1
ATOM 2051 C C . ASN A 1 267 ? 20.698 5.306 -45.542 1.00 50.94 267 ASN A C 1
ATOM 2053 O O . ASN A 1 267 ? 21.511 5.811 -44.773 1.00 50.94 267 ASN A O 1
ATOM 2057 N N . THR A 1 268 ? 19.549 5.930 -45.799 1.00 53.16 268 THR A N 1
ATOM 2058 C CA . THR A 1 268 ? 19.167 7.231 -45.238 1.00 53.16 268 THR A CA 1
ATOM 2059 C C . THR A 1 268 ? 17.967 7.101 -44.304 1.00 53.16 268 THR A C 1
ATOM 2061 O O . THR A 1 268 ? 16.861 7.565 -44.584 1.00 53.16 268 THR A O 1
ATOM 2064 N N . SER A 1 269 ? 18.190 6.492 -43.142 1.00 58.97 269 SER A N 1
ATOM 2065 C CA . SER A 1 269 ? 17.298 6.638 -41.991 1.00 58.97 269 SER A CA 1
ATOM 2066 C C . SER A 1 269 ? 17.671 7.900 -41.216 1.00 58.97 269 SER A C 1
ATOM 2068 O O . SER A 1 269 ? 18.832 8.071 -40.844 1.00 58.97 269 SER A O 1
ATOM 2070 N N . THR A 1 270 ? 16.703 8.767 -40.929 1.00 56.59 270 THR A N 1
ATOM 2071 C CA . THR A 1 270 ? 16.895 9.861 -39.965 1.00 56.59 270 THR A CA 1
ATOM 2072 C C . THR A 1 270 ? 16.171 9.510 -38.678 1.00 56.59 270 THR A C 1
ATOM 2074 O O . THR A 1 270 ? 14.948 9.361 -38.680 1.00 56.59 270 THR A O 1
ATOM 2077 N N . SER A 1 271 ? 16.921 9.377 -37.588 1.00 59.81 271 SER A N 1
ATOM 2078 C CA . SER A 1 271 ? 16.365 9.171 -36.252 1.00 59.81 271 SER A CA 1
ATOM 2079 C C . SER A 1 271 ? 16.130 10.517 -35.582 1.00 59.81 271 SER A C 1
ATOM 2081 O O . SER A 1 271 ? 17.049 11.318 -35.428 1.00 59.81 271 SER A O 1
ATOM 2083 N N . ILE A 1 272 ? 14.886 10.761 -35.191 1.00 65.12 272 ILE A N 1
ATOM 2084 C CA . ILE A 1 272 ? 14.458 11.918 -34.419 1.00 65.12 272 ILE A CA 1
ATOM 2085 C C . ILE A 1 272 ? 14.195 11.439 -32.999 1.00 65.12 272 ILE A C 1
ATOM 2087 O O . ILE A 1 272 ? 13.376 10.551 -32.760 1.00 65.12 272 ILE A O 1
ATOM 2091 N N . VAL A 1 273 ? 14.894 12.052 -32.054 1.00 60.41 273 VAL A N 1
ATOM 2092 C CA . VAL A 1 273 ? 14.723 11.798 -30.628 1.00 60.41 273 VAL A CA 1
ATOM 2093 C C . VAL A 1 273 ? 13.836 12.882 -30.042 1.00 60.41 273 VAL A C 1
ATOM 2095 O O . VAL A 1 273 ? 14.222 14.050 -30.027 1.00 60.41 273 VAL A O 1
ATOM 2098 N N . ASN A 1 274 ? 12.669 12.511 -29.524 1.00 63.94 274 ASN A N 1
ATOM 2099 C CA . ASN A 1 274 ? 11.841 13.414 -28.738 1.00 63.94 274 ASN A CA 1
ATOM 2100 C C . ASN A 1 274 ? 12.025 13.102 -27.250 1.00 63.94 274 ASN A C 1
ATOM 2102 O O . ASN A 1 274 ? 11.375 12.219 -26.687 1.00 63.94 274 ASN A O 1
ATOM 2106 N N . LEU A 1 275 ? 12.922 13.860 -26.618 1.00 59.16 275 LEU A N 1
ATOM 2107 C CA . LEU A 1 275 ? 13.281 13.706 -25.206 1.00 59.16 275 LEU A CA 1
ATOM 2108 C C . LEU A 1 275 ? 12.106 14.016 -24.266 1.00 59.16 275 LEU A C 1
ATOM 2110 O O . LEU A 1 275 ? 12.011 13.422 -23.198 1.00 59.16 275 LEU A O 1
ATOM 2114 N N . THR A 1 276 ? 11.197 14.913 -24.661 1.00 57.38 276 THR A N 1
ATOM 2115 C CA . THR A 1 276 ? 10.041 15.312 -23.843 1.00 57.38 276 THR A CA 1
ATOM 2116 C C . THR A 1 276 ? 8.955 14.241 -23.828 1.00 57.38 276 THR A C 1
ATOM 2118 O O . THR A 1 276 ? 8.350 13.993 -22.791 1.00 57.38 276 THR A O 1
ATOM 2121 N N . ALA A 1 277 ? 8.714 13.598 -24.971 1.00 56.94 277 ALA A N 1
ATOM 2122 C CA . ALA A 1 277 ? 7.730 12.525 -25.097 1.00 56.94 277 ALA A CA 1
ATOM 2123 C C . ALA A 1 277 ? 8.315 11.129 -24.816 1.00 56.94 277 ALA A C 1
ATOM 2125 O O . ALA A 1 277 ? 7.572 10.152 -24.836 1.00 56.94 277 ALA A O 1
ATOM 2126 N N . GLY A 1 278 ? 9.634 11.019 -24.613 1.00 61.06 278 GLY A N 1
ATOM 2127 C CA . GLY A 1 278 ? 10.322 9.736 -24.470 1.00 61.06 278 GLY A CA 1
ATOM 2128 C C . GLY A 1 278 ? 10.152 8.843 -25.700 1.00 61.06 278 GLY A C 1
ATOM 2129 O O . GLY A 1 278 ? 10.008 7.638 -25.556 1.00 61.06 278 GLY A O 1
ATOM 2130 N N . THR A 1 279 ? 10.096 9.417 -26.904 1.00 60.72 279 THR A N 1
ATOM 2131 C CA . THR A 1 279 ? 9.867 8.668 -28.151 1.00 60.72 279 THR A CA 1
ATOM 2132 C C . THR A 1 279 ? 11.063 8.782 -29.082 1.00 60.72 279 THR A C 1
ATOM 2134 O O . THR A 1 279 ? 11.721 9.822 -29.173 1.00 60.72 279 THR A O 1
ATOM 2137 N N . VAL A 1 280 ? 11.326 7.696 -29.801 1.00 62.00 280 VAL A N 1
ATOM 2138 C CA . VAL A 1 280 ? 12.303 7.630 -30.883 1.00 62.00 280 VAL A CA 1
ATOM 2139 C C . VAL A 1 280 ? 11.543 7.375 -32.167 1.00 62.00 280 VAL A C 1
ATOM 2141 O O . VAL A 1 280 ? 10.906 6.336 -32.308 1.00 62.00 280 VAL A O 1
ATOM 2144 N N . THR A 1 281 ? 11.610 8.305 -33.109 1.00 62.25 281 THR A N 1
ATOM 2145 C CA . THR A 1 281 ? 10.995 8.133 -34.424 1.00 62.25 281 THR A CA 1
ATOM 2146 C C . THR A 1 281 ? 12.089 8.015 -35.461 1.00 62.25 281 THR A C 1
ATOM 2148 O O . THR A 1 281 ? 12.845 8.956 -35.689 1.00 62.25 281 THR A O 1
ATOM 2151 N N . THR A 1 282 ? 12.168 6.865 -36.114 1.00 65.12 282 THR A N 1
ATOM 2152 C CA . THR A 1 282 ? 13.026 6.685 -37.277 1.00 65.12 282 THR A CA 1
ATOM 2153 C C . THR A 1 282 ? 12.179 6.857 -38.526 1.00 65.12 282 THR A C 1
ATOM 2155 O O . THR A 1 282 ? 11.285 6.057 -38.805 1.00 65.12 282 THR A O 1
ATOM 2158 N N . LYS A 1 283 ? 12.485 7.909 -39.286 1.00 60.28 283 LYS A N 1
ATOM 2159 C CA . LYS A 1 283 ? 11.891 8.144 -40.599 1.00 60.28 283 LYS A CA 1
ATOM 2160 C C . LYS A 1 283 ? 12.701 7.419 -41.661 1.00 60.28 283 LYS A C 1
ATOM 2162 O O . LYS A 1 283 ? 13.914 7.632 -41.780 1.00 60.28 283 LYS A O 1
ATOM 2167 N N . ILE A 1 284 ? 12.026 6.569 -42.428 1.00 60.88 284 ILE A N 1
ATOM 2168 C CA . ILE A 1 284 ? 12.631 5.814 -43.522 1.00 60.88 284 ILE A CA 1
ATOM 2169 C C . ILE A 1 284 ? 12.269 6.524 -44.821 1.00 60.88 284 ILE A C 1
ATOM 2171 O O . ILE A 1 284 ? 11.120 6.533 -45.259 1.00 60.88 284 ILE A O 1
ATOM 2175 N N . ASN A 1 285 ? 13.275 7.163 -45.419 1.00 47.47 285 ASN A N 1
ATOM 2176 C CA . ASN A 1 285 ? 13.066 8.111 -46.510 1.00 47.47 285 ASN A CA 1
ATOM 2177 C C . ASN A 1 285 ? 12.758 7.453 -47.862 1.00 47.47 285 ASN A C 1
ATOM 2179 O O . ASN A 1 285 ? 12.322 8.158 -48.770 1.00 47.47 285 ASN A O 1
ATOM 2183 N N . ARG A 1 286 ? 12.968 6.136 -48.016 1.00 49.59 286 ARG A N 1
ATOM 2184 C CA . ARG A 1 286 ? 12.565 5.378 -49.210 1.00 49.59 286 ARG A CA 1
ATOM 2185 C C . ARG A 1 286 ? 12.673 3.867 -48.991 1.00 49.59 286 ARG A C 1
ATOM 2187 O O . ARG A 1 286 ? 13.743 3.386 -48.625 1.00 49.59 286 ARG A O 1
ATOM 2194 N N . ILE A 1 287 ? 11.609 3.126 -49.296 1.00 49.53 287 ILE A N 1
ATOM 2195 C CA . ILE A 1 287 ? 11.695 1.695 -49.619 1.00 49.53 287 ILE A CA 1
ATOM 2196 C C . ILE A 1 287 ? 11.431 1.558 -51.115 1.00 49.53 287 ILE A C 1
ATOM 2198 O O . ILE A 1 287 ? 10.362 1.938 -51.589 1.00 49.53 287 ILE A O 1
ATOM 2202 N N . GLU A 1 288 ? 12.373 0.980 -51.857 1.00 48.28 288 GLU A N 1
ATOM 2203 C CA . GLU A 1 288 ? 12.062 0.459 -53.190 1.00 48.28 288 GLU A CA 1
ATOM 2204 C C . GLU A 1 288 ? 11.646 -1.009 -53.051 1.00 48.28 288 GLU A C 1
ATOM 2206 O O . GLU A 1 288 ? 12.411 -1.835 -52.555 1.00 48.28 288 GLU A O 1
ATOM 2211 N N . TYR A 1 289 ? 10.427 -1.332 -53.483 1.00 40.50 289 TYR A N 1
ATOM 2212 C CA . TYR A 1 289 ? 9.995 -2.711 -53.693 1.00 40.50 289 TYR A CA 1
ATOM 2213 C C . TYR A 1 289 ? 10.245 -3.043 -55.163 1.00 40.50 289 TYR A C 1
ATOM 2215 O O . TYR A 1 289 ? 9.584 -2.493 -56.044 1.00 40.50 289 TYR A O 1
ATOM 2223 N N . ARG A 1 290 ? 11.223 -3.911 -55.446 1.00 45.03 290 ARG A N 1
ATOM 2224 C CA . ARG A 1 290 ? 11.390 -4.472 -56.794 1.00 45.03 290 ARG A CA 1
ATOM 2225 C C . ARG A 1 290 ? 10.693 -5.814 -56.875 1.00 45.03 290 ARG A C 1
ATOM 2227 O O . ARG A 1 290 ? 11.021 -6.719 -56.110 1.00 45.03 290 ARG A O 1
ATOM 2234 N N . PHE A 1 291 ? 9.774 -5.922 -57.824 1.00 38.72 291 PHE A N 1
ATOM 2235 C CA . PHE A 1 291 ? 9.289 -7.201 -58.312 1.00 38.72 291 PHE A CA 1
ATOM 2236 C C . PHE A 1 291 ? 10.420 -7.842 -59.124 1.00 38.72 291 PHE A C 1
ATOM 2238 O O . PHE A 1 291 ? 11.020 -7.182 -59.975 1.00 38.72 291 PHE A O 1
ATOM 2245 N N . PHE A 1 292 ?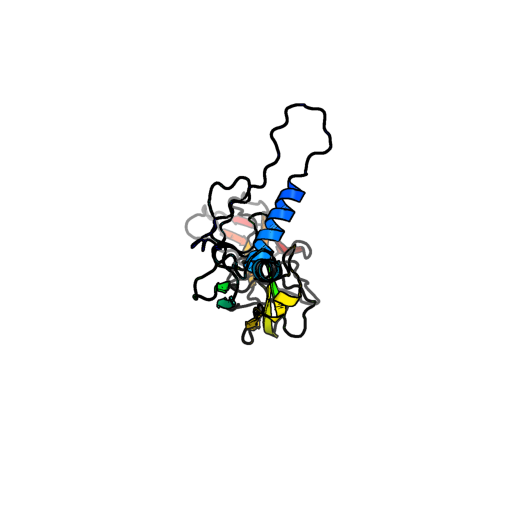 10.752 -9.093 -58.818 1.00 44.25 292 PHE A N 1
ATOM 2246 C CA . PHE A 1 292 ? 11.507 -9.925 -59.746 1.00 44.25 292 PHE A CA 1
ATOM 2247 C C . PHE A 1 292 ? 10.465 -10.570 -60.662 1.00 44.25 292 PHE A C 1
ATOM 2249 O O . PHE A 1 292 ? 9.617 -11.314 -60.167 1.00 44.25 292 PHE A O 1
ATOM 2256 N N . GLU A 1 293 ? 10.473 -10.190 -61.941 1.00 38.28 293 GLU A N 1
ATOM 2257 C CA . GLU A 1 293 ? 9.758 -10.916 -63.002 1.00 38.28 293 GLU A CA 1
ATOM 2258 C C . GLU A 1 293 ? 10.441 -12.256 -63.295 1.00 38.28 293 GLU A C 1
ATOM 2260 O O . GLU A 1 293 ? 11.696 -12.299 -63.273 1.00 38.28 293 GLU A O 1
#

Radius of gyration: 29.7 Å; chains: 1; bounding box: 66×43×108 Å

Sequence (293 aa):
RLRRQVSSIRLNIELRDEPRTSSTSSGGVLGELLSNIASSIINRYQTGQLQTAWKALNLTGDIIPLSLNAQEPFDNTLSPLGIINRTVLLMPPANCREQSPCTIQPVIVAYDSAGNVIQKLGTNDQPWQVQGTVIGQSTQILYGGIANYSNGQAQFNSFSLPSIGSYQIQFTFLLPNGVNSSFLTTANLTVQTDPVTVTEAILAGQQVNNIYVVNVNDTFDISVVPVDSITGLQLGQIKWDNWTWWANVTLYNLPSFNSHGSLISQNTSTSIVNLTAGTVTTKINRIEYRFFE

Foldseek 3Di:
DDDPDDVDDDDDDDDDFDDDPDDPDPDGPPVVNVLLVLQLVLQCVQLCNQQVVLCPDPPCPSDGDPWDWDADVPRPDTATHAHFQEKDFPWDFACAAALFFGPTWIKMFTAHPVGDTGQFAGDPVFAWKKFKDFVVGRVDGFDLRIFGRHRGIGTGDTGHDHHFDKTKIKIATDDGRNDDPVSSVRRVRIDIDDIYGYYYFDKDWDWDDDDPDDDAWDKDKTKTAIARPPPRHGRDLPPPDVDDDDDDDDDDDDPPDDDQWDWDQDPDWDWDQDSRVRMIMIIRNTTHTDHDD

Secondary structure (DSSP, 8-state):
------S---------PPPPS-TT------HHHHHHHHHHHHHHHHTTHHHHHHHTSTTSTT-----EEE--TT----EEE----EEEEEE--BSEETTB--SB--EEEEE-TTS-B-S--B-SSSB-EEEEEETTBTT-PPTT-EEEEETTEEE-SS---SSSEEE-EEEEE---TT--GGGTTTTT-EEEPSPEEEEPP-EEEEEES------TT--EEEEEEEEETTT-PBP-S----SPPP---------TTS--S-EEEE-S-EEEEEETTTTEEEEEE--EEEE---